Protein AF-A0A4Q8AL96-F1 (afdb_monomer_lite)

Foldseek 3Di:
DDDDDDDDDDDDDDDDDDDDPPPPPDPDDPDDDDPPPPPDPPPPPPPPPPPPDDPDVVNVVVVVVLVVVLVVLVVVLVVLVVVLVVLVVVLVVLVVVLVVCVVPADPVRNVLSVLVSVLSVLVSVLSVLVSVVSCLVRVVPDDDPDDDDDDPPSVPSPVLVSVLSVLVSVLSVLVSVLVVVVVLCVCVPPPPNPPPDDPVRSVVSVVVSVVSVVVSVVSVVVVVVVVVVVVVVVVVVVVVVVVVVD

Structure (mmCIF, N/CA/C/O backbone):
data_AF-A0A4Q8AL96-F1
#
_entry.id   AF-A0A4Q8AL96-F1
#
loop_
_atom_site.group_PDB
_atom_site.id
_atom_site.type_symbol
_atom_site.label_atom_id
_atom_site.label_alt_id
_atom_site.label_comp_id
_atom_site.label_asym_id
_atom_site.label_entity_id
_atom_site.label_seq_id
_atom_site.pdbx_PDB_ins_code
_atom_site.Cartn_x
_atom_site.Cartn_y
_atom_site.Cartn_z
_atom_site.occupancy
_atom_site.B_iso_or_equiv
_atom_site.auth_seq_id
_atom_site.auth_comp_id
_atom_site.auth_asym_id
_atom_site.auth_atom_id
_atom_site.pdbx_PDB_model_num
ATOM 1 N N . MET A 1 1 ? -86.774 -22.951 4.384 1.00 51.44 1 MET A N 1
ATOM 2 C CA . MET A 1 1 ? -86.466 -24.332 4.835 1.00 51.44 1 MET A CA 1
ATOM 3 C C . MET A 1 1 ? -85.663 -25.002 3.732 1.00 51.44 1 MET A C 1
ATOM 5 O O . MET A 1 1 ? -86.070 -24.795 2.594 1.00 51.44 1 MET A O 1
ATOM 9 N N . PRO A 1 2 ? -84.542 -25.709 3.999 1.00 51.81 2 PRO A N 1
ATOM 10 C CA . PRO A 1 2 ? -84.269 -26.623 5.128 1.00 51.81 2 PRO A CA 1
ATOM 11 C C . PRO A 1 2 ? -83.255 -26.071 6.170 1.00 51.81 2 PRO A C 1
ATOM 13 O O . PRO A 1 2 ? -82.889 -24.903 6.059 1.00 51.81 2 PRO A O 1
ATOM 16 N N . PRO A 1 3 ? -82.898 -26.832 7.234 1.00 53.44 3 PRO A N 1
ATOM 17 C CA . PRO A 1 3 ? -82.595 -26.271 8.553 1.00 53.44 3 PRO A CA 1
ATOM 18 C C . PRO A 1 3 ? -81.107 -26.112 8.912 1.00 53.44 3 PRO A C 1
ATOM 20 O O . PRO A 1 3 ? -80.222 -26.798 8.406 1.00 53.44 3 PRO A O 1
ATOM 23 N N . HIS A 1 4 ? -80.898 -25.210 9.877 1.00 50.44 4 HIS A N 1
ATOM 24 C CA . HIS A 1 4 ? -79.667 -24.896 10.598 1.00 50.44 4 HIS A CA 1
ATOM 25 C C . HIS A 1 4 ? -78.997 -26.121 11.242 1.00 50.44 4 HIS A C 1
ATOM 27 O O . HIS A 1 4 ? -79.591 -26.797 12.084 1.00 50.44 4 HIS A O 1
ATOM 33 N N . GLN A 1 5 ? -77.716 -26.329 10.928 1.00 56.56 5 GLN A N 1
ATOM 34 C CA . GLN A 1 5 ? -76.818 -27.198 11.688 1.00 56.56 5 GLN A CA 1
ATOM 35 C C . GLN A 1 5 ? -76.289 -26.433 12.912 1.00 56.56 5 GLN A C 1
ATOM 37 O O . GLN A 1 5 ? -75.613 -25.415 12.778 1.00 56.56 5 GLN A O 1
ATOM 42 N N . ARG A 1 6 ? -76.632 -26.911 14.115 1.00 51.03 6 ARG A N 1
ATOM 43 C CA . ARG A 1 6 ? -76.066 -26.445 15.389 1.00 51.03 6 ARG A CA 1
ATOM 44 C C . ARG A 1 6 ? -74.809 -27.255 15.703 1.00 51.03 6 ARG A C 1
ATOM 46 O O . ARG A 1 6 ? -74.872 -28.478 15.789 1.00 51.03 6 ARG A O 1
ATOM 53 N N . HIS A 1 7 ? -73.688 -26.559 15.871 1.00 52.59 7 HIS A N 1
ATOM 54 C CA . HIS A 1 7 ? -72.448 -27.127 16.394 1.00 52.59 7 HIS A CA 1
ATOM 55 C C . HIS A 1 7 ? -72.591 -27.492 17.885 1.00 52.59 7 HIS A C 1
ATOM 57 O O . HIS A 1 7 ? -73.320 -26.809 18.607 1.00 52.59 7 HIS A O 1
ATOM 63 N N . PRO A 1 8 ? -71.898 -28.548 18.350 1.00 52.25 8 PRO A N 1
ATOM 64 C CA . PRO A 1 8 ? -72.018 -29.059 19.709 1.00 52.25 8 PRO A CA 1
ATOM 65 C C . PRO A 1 8 ? -71.342 -28.154 20.748 1.00 52.25 8 PRO A C 1
ATOM 67 O O . PRO A 1 8 ? -70.219 -27.678 20.578 1.00 52.25 8 PRO A O 1
ATOM 70 N N . GLU A 1 9 ? -72.076 -27.972 21.838 1.00 49.94 9 GLU A N 1
ATOM 71 C CA . GLU A 1 9 ? -71.748 -27.301 23.092 1.00 49.94 9 GLU A CA 1
ATOM 72 C C . GLU A 1 9 ? -70.462 -27.889 23.707 1.00 49.94 9 GLU A C 1
ATOM 74 O O . GLU A 1 9 ? -70.405 -29.068 24.060 1.00 49.94 9 GLU A O 1
ATOM 79 N N . ARG A 1 10 ? -69.394 -27.086 23.812 1.00 49.41 10 ARG A N 1
ATOM 80 C CA . ARG A 1 10 ? -68.208 -27.455 24.599 1.00 49.41 10 ARG A CA 1
ATOM 81 C C . ARG A 1 10 ? -68.518 -27.239 26.074 1.00 49.41 10 ARG A C 1
ATOM 83 O O . ARG A 1 10 ? -68.735 -26.110 26.502 1.00 49.41 10 ARG A O 1
ATOM 90 N N . ALA A 1 11 ? -68.486 -28.334 26.825 1.00 50.88 11 ALA A N 1
ATOM 91 C CA . ALA A 1 11 ? -68.540 -28.357 28.276 1.00 50.88 11 ALA A CA 1
ATOM 92 C C . ALA A 1 11 ? -67.481 -27.425 28.895 1.00 50.88 11 ALA A C 1
ATOM 94 O O . ALA A 1 11 ? -66.301 -27.470 28.536 1.00 50.88 11 ALA A O 1
ATOM 95 N N . ALA A 1 12 ? -67.921 -26.588 29.833 1.00 54.66 12 ALA A N 1
ATOM 96 C CA . ALA A 1 12 ? -67.054 -25.774 30.670 1.00 54.66 12 ALA A CA 1
ATOM 97 C C . ALA A 1 12 ? -66.266 -26.669 31.650 1.00 54.66 12 ALA A C 1
ATOM 99 O O . ALA A 1 12 ? -66.841 -27.602 32.215 1.00 54.66 12 ALA A O 1
ATOM 100 N N . PRO A 1 13 ? -64.972 -26.404 31.894 1.00 50.81 13 PRO A N 1
ATOM 101 C CA . PRO A 1 13 ? -64.216 -27.123 32.907 1.00 50.81 13 PRO A CA 1
ATOM 102 C C . PRO A 1 13 ? -64.679 -26.704 34.309 1.00 50.81 13 PRO A C 1
ATOM 104 O O . PRO A 1 13 ? -64.599 -25.537 34.693 1.00 50.81 13 PRO A O 1
ATOM 107 N N . SER A 1 14 ? -65.146 -27.682 35.083 1.00 55.44 14 SER A N 1
ATOM 108 C CA . SER A 1 14 ? -65.377 -27.573 36.520 1.00 55.44 14 SER A CA 1
ATOM 109 C C . SER A 1 14 ? -64.039 -27.384 37.239 1.00 55.44 14 SER A C 1
ATOM 111 O O . SER A 1 14 ? -63.315 -28.352 37.482 1.00 55.44 14 SER A O 1
ATOM 113 N N . PHE A 1 15 ? -63.692 -26.143 37.572 1.00 47.44 15 PHE A N 1
ATOM 114 C CA . PHE A 1 15 ? -62.587 -25.870 38.483 1.00 47.44 15 PHE A CA 1
ATOM 115 C C . PHE A 1 15 ? -63.061 -26.093 39.918 1.00 47.44 15 PHE A C 1
ATOM 117 O O . PHE A 1 15 ? -63.976 -25.430 40.405 1.00 47.44 15 PHE A O 1
ATOM 124 N N . GLY A 1 16 ? -62.450 -27.091 40.558 1.00 48.50 16 GLY A N 1
ATOM 125 C CA . GLY A 1 16 ? -62.673 -27.436 41.951 1.00 48.50 16 GLY A CA 1
ATOM 126 C C . GLY A 1 16 ? -62.410 -26.251 42.874 1.00 48.50 16 GLY A C 1
ATOM 127 O O . GLY A 1 16 ? -61.484 -25.466 42.673 1.00 48.50 16 GLY A O 1
ATOM 128 N N . CYS A 1 17 ? -63.258 -26.147 43.892 1.00 48.50 17 CYS A N 1
ATOM 129 C CA . CYS A 1 17 ? -63.124 -25.227 45.006 1.00 48.50 17 CYS A CA 1
ATOM 130 C C . CYS A 1 17 ? -61.790 -25.512 45.716 1.00 48.50 17 CYS A C 1
ATOM 132 O O . CYS A 1 17 ? -61.674 -26.494 46.444 1.00 48.50 17 CYS A O 1
ATOM 134 N N . ALA A 1 18 ? -60.768 -24.701 45.444 1.00 52.28 18 ALA A N 1
ATOM 135 C CA . ALA A 1 18 ? -59.506 -24.756 46.163 1.00 52.28 18 ALA A CA 1
ATOM 136 C C . ALA A 1 18 ? -59.711 -24.197 47.577 1.00 52.28 18 ALA A C 1
ATOM 138 O O . ALA A 1 18 ? -60.279 -23.117 47.759 1.00 52.28 18 ALA A O 1
ATOM 139 N N . ASP A 1 19 ? -59.260 -24.969 48.562 1.00 52.50 19 ASP A N 1
ATOM 140 C CA . ASP A 1 19 ? -59.266 -24.646 49.982 1.00 52.50 19 ASP A CA 1
ATOM 141 C C . ASP A 1 19 ? -58.742 -23.232 50.259 1.00 52.50 19 ASP A C 1
ATOM 143 O O . ASP A 1 19 ? -57.611 -22.873 49.927 1.00 52.50 19 ASP A O 1
ATOM 147 N N . SER A 1 20 ? -59.569 -22.424 50.920 1.00 52.84 20 SER A N 1
ATOM 148 C CA . SER A 1 20 ? -59.140 -21.144 51.478 1.00 52.84 20 SER A CA 1
ATOM 149 C C . SER A 1 20 ? -58.217 -21.402 52.676 1.00 52.84 20 SER A C 1
ATOM 151 O O . SER A 1 20 ? -58.625 -22.107 53.606 1.00 52.84 20 SER A O 1
ATOM 153 N N . PRO A 1 21 ? -56.997 -20.836 52.725 1.00 49.78 21 PRO A N 1
ATOM 154 C CA . PRO A 1 21 ? -56.138 -20.990 53.888 1.00 49.78 21 PRO A CA 1
ATOM 155 C C . PRO A 1 21 ? -56.779 -20.271 55.082 1.00 49.78 21 PRO A C 1
ATOM 157 O O . PRO A 1 21 ? -56.928 -19.049 55.095 1.00 49.78 21 PRO A O 1
ATOM 160 N N . ARG A 1 22 ? -57.179 -21.040 56.102 1.00 55.91 22 ARG A N 1
ATOM 161 C CA . ARG A 1 22 ? -57.643 -20.496 57.384 1.00 55.91 22 ARG A CA 1
ATOM 162 C C . ARG A 1 22 ? -56.478 -19.778 58.059 1.00 55.91 22 ARG A C 1
ATOM 164 O O . ARG A 1 22 ? -55.559 -20.414 58.571 1.00 55.91 22 ARG A O 1
ATOM 171 N N . ILE A 1 23 ? -56.534 -18.451 58.087 1.00 54.88 23 ILE A N 1
ATOM 172 C CA . ILE A 1 23 ? -55.635 -17.625 58.892 1.00 54.88 23 ILE A CA 1
ATOM 173 C C . ILE A 1 23 ? -55.986 -17.873 60.365 1.00 54.88 23 ILE A C 1
ATOM 175 O O . ILE A 1 23 ? -56.981 -17.375 60.887 1.00 54.88 23 ILE A O 1
ATOM 179 N N . SER A 1 24 ? -55.179 -18.698 61.029 1.00 54.34 24 SER A N 1
ATOM 180 C CA . SER A 1 24 ? -55.245 -18.917 62.473 1.00 54.34 24 SER A CA 1
ATOM 181 C C . SER A 1 24 ? -54.668 -17.695 63.184 1.00 54.34 24 SER A C 1
ATOM 183 O O . SER A 1 24 ? -53.459 -17.611 63.404 1.00 54.34 24 SER A O 1
ATOM 185 N N . VAL A 1 25 ? -55.530 -16.756 63.572 1.00 53.72 25 VAL A N 1
ATOM 186 C CA . VAL A 1 25 ? -55.164 -15.636 64.447 1.00 53.72 25 VAL A CA 1
ATOM 187 C C . VAL A 1 25 ? -54.905 -16.196 65.848 1.00 53.72 25 VAL A C 1
ATOM 189 O O . VAL A 1 25 ? -55.810 -16.331 66.669 1.00 53.72 25 VAL A O 1
ATOM 192 N N . ARG A 1 26 ? -53.660 -16.601 66.120 1.00 50.34 26 ARG A N 1
ATOM 193 C CA . ARG A 1 26 ? -53.221 -16.894 67.487 1.00 50.34 26 ARG A CA 1
ATOM 194 C C . ARG A 1 26 ? -53.201 -15.579 68.260 1.00 50.34 26 ARG A C 1
ATOM 196 O O . ARG A 1 26 ? -52.498 -14.649 67.883 1.00 50.34 26 ARG A O 1
ATOM 203 N N . SER A 1 27 ? -53.985 -15.540 69.333 1.00 58.16 27 SER A N 1
ATOM 204 C CA . SER A 1 27 ? -53.988 -14.493 70.351 1.00 58.16 27 SER A CA 1
ATOM 205 C C . SER A 1 27 ? -52.553 -14.137 70.747 1.00 58.16 27 SER A C 1
ATOM 207 O O . SER A 1 27 ? -51.838 -14.962 71.317 1.00 58.16 27 SER A O 1
ATOM 209 N N . VAL A 1 28 ? -52.127 -12.919 70.416 1.00 56.06 28 VAL A N 1
ATOM 210 C CA . VAL A 1 28 ? -50.848 -12.352 70.848 1.00 56.06 28 VAL A CA 1
ATOM 211 C C . VAL A 1 28 ? -50.963 -12.108 72.348 1.00 56.06 28 VAL A C 1
ATOM 213 O O . VAL A 1 28 ? -51.703 -11.231 72.787 1.00 56.06 28 VAL A O 1
ATOM 216 N N . ALA A 1 29 ? -50.287 -12.934 73.143 1.00 57.12 29 ALA A N 1
ATOM 217 C CA . ALA A 1 29 ? -50.126 -12.675 74.564 1.00 57.12 29 ALA A CA 1
ATOM 218 C C . ALA A 1 29 ? -49.356 -11.358 74.723 1.00 57.12 29 ALA A C 1
ATOM 220 O O . ALA A 1 29 ? -48.269 -11.198 74.166 1.00 57.12 29 ALA A O 1
ATOM 221 N N . LEU A 1 30 ? -49.949 -10.412 75.447 1.00 52.91 30 LEU A N 1
ATOM 222 C CA . LEU A 1 30 ? -49.341 -9.133 75.786 1.00 52.91 30 LEU A CA 1
ATOM 223 C C . LEU A 1 30 ? -48.141 -9.413 76.708 1.00 52.91 30 LEU A C 1
ATOM 225 O O . LEU A 1 30 ? -48.307 -9.642 77.905 1.00 52.91 30 LEU A O 1
ATOM 229 N N . VAL A 1 31 ? -46.938 -9.478 76.142 1.00 65.56 31 VAL A N 1
ATOM 230 C CA . VAL A 1 31 ? -45.701 -9.583 76.923 1.00 65.56 31 VAL A CA 1
ATOM 231 C C . VAL A 1 31 ? -45.453 -8.216 77.576 1.00 65.56 31 VAL A C 1
ATOM 233 O O . VAL A 1 31 ? -45.459 -7.213 76.859 1.00 65.56 31 VAL A O 1
ATOM 236 N N . PRO A 1 32 ? -45.261 -8.131 78.906 1.00 64.44 32 PRO A N 1
ATOM 237 C CA . PRO A 1 32 ? -44.935 -6.872 79.569 1.00 64.44 32 PRO A CA 1
ATOM 238 C C . PRO A 1 32 ? -43.624 -6.310 79.013 1.00 64.44 32 PRO A C 1
ATOM 240 O O . PRO A 1 32 ? -42.617 -7.016 78.961 1.00 64.44 32 PRO A O 1
ATOM 243 N N . LEU A 1 33 ? -43.639 -5.046 78.588 1.00 60.56 33 LEU A N 1
ATOM 244 C CA . LEU A 1 33 ? -42.432 -4.344 78.155 1.00 60.56 33 LEU A CA 1
ATOM 245 C C . LEU A 1 33 ? -41.475 -4.200 79.354 1.00 60.56 33 LEU A C 1
ATOM 247 O O . LEU A 1 33 ? -41.911 -3.711 80.402 1.00 60.56 33 LEU A O 1
ATOM 251 N N . PRO A 1 34 ? -40.197 -4.605 79.237 1.00 66.44 34 PRO A N 1
ATOM 252 C CA . PRO A 1 34 ? -39.214 -4.351 80.281 1.00 66.44 34 PRO A CA 1
ATOM 253 C C . PRO A 1 34 ? -38.952 -2.837 80.420 1.00 66.44 34 PRO A C 1
ATOM 255 O O . PRO A 1 34 ? -39.131 -2.084 79.456 1.00 66.44 34 PRO A O 1
ATOM 258 N N . PRO A 1 35 ? -38.544 -2.359 81.611 1.00 67.88 35 PRO A N 1
ATOM 259 C CA . PRO A 1 35 ? -38.175 -0.962 81.822 1.00 67.88 35 PRO A CA 1
ATOM 260 C C . PRO A 1 35 ? -37.021 -0.554 80.891 1.00 67.88 35 PRO A C 1
ATOM 262 O O . PRO A 1 35 ? -36.120 -1.341 80.617 1.00 67.88 35 PRO A O 1
ATOM 265 N N . PHE A 1 36 ? -37.046 0.697 80.419 1.00 56.81 36 PHE A N 1
ATOM 266 C CA . PHE A 1 36 ? -36.166 1.281 79.385 1.00 56.81 36 PHE A CA 1
ATOM 267 C C . PHE A 1 36 ? -34.646 1.242 79.676 1.00 56.81 36 PHE A C 1
ATOM 269 O O . PHE A 1 36 ? -33.857 1.767 78.895 1.00 56.81 36 PHE A O 1
ATOM 276 N N . SER A 1 37 ? -34.222 0.636 80.784 1.00 61.53 37 SER A N 1
ATOM 277 C CA . SER A 1 37 ? -32.838 0.565 81.255 1.00 61.53 37 SER A CA 1
ATOM 278 C C . SER A 1 37 ? -32.015 -0.602 80.688 1.00 61.53 37 SER A C 1
ATOM 280 O O . SER A 1 37 ? -30.824 -0.655 80.963 1.00 61.53 37 SER A O 1
ATOM 282 N N . GLU A 1 38 ? -32.604 -1.520 79.910 1.00 53.75 38 GLU A N 1
ATOM 283 C CA . GLU A 1 38 ? -31.903 -2.690 79.328 1.00 53.75 38 GLU A CA 1
ATOM 284 C C . GLU A 1 38 ? -31.851 -2.703 77.786 1.00 53.75 38 GLU A C 1
ATOM 286 O O . GLU A 1 38 ? -31.567 -3.730 77.168 1.00 53.75 38 GLU A O 1
ATOM 291 N N . LEU A 1 39 ? -32.088 -1.566 77.125 1.00 59.19 39 LEU A N 1
ATOM 292 C CA . LEU A 1 39 ? -31.919 -1.434 75.670 1.00 59.19 39 LEU A CA 1
ATOM 293 C C . LEU A 1 39 ? -30.434 -1.265 75.301 1.00 59.19 39 LEU A C 1
ATOM 295 O O . LEU A 1 39 ? -30.029 -0.266 74.712 1.00 59.19 39 LEU A O 1
ATOM 299 N N . GLU A 1 40 ? -29.610 -2.254 75.645 1.00 63.53 40 GLU A N 1
ATOM 300 C CA . GLU A 1 40 ? -28.276 -2.393 75.062 1.00 63.53 40 GLU A CA 1
ATOM 301 C C . GLU A 1 40 ? -28.439 -2.593 73.543 1.00 63.53 40 GLU A C 1
ATOM 303 O O . GLU A 1 40 ? -29.173 -3.497 73.117 1.00 63.53 40 GLU A O 1
ATOM 308 N N . PRO A 1 41 ? -27.774 -1.797 72.687 1.00 58.53 41 PRO A N 1
ATOM 309 C CA . PRO A 1 41 ? -27.844 -1.982 71.249 1.00 58.53 41 PRO A CA 1
ATOM 310 C C . PRO A 1 41 ? -27.058 -3.245 70.883 1.00 58.53 41 PRO A C 1
ATOM 312 O O . PRO A 1 41 ? -25.877 -3.196 70.543 1.00 58.53 41 PRO A O 1
ATOM 315 N N . ARG A 1 42 ? -27.707 -4.414 70.924 1.00 58.91 42 ARG A N 1
ATOM 316 C CA . ARG A 1 42 ? -27.170 -5.631 70.305 1.00 58.91 42 ARG A CA 1
ATOM 317 C C . ARG A 1 42 ? -27.229 -5.479 68.788 1.00 58.91 42 ARG A C 1
ATOM 319 O O . ARG A 1 42 ? -28.131 -5.992 68.125 1.00 58.91 42 ARG A O 1
ATOM 326 N N . VAL A 1 43 ? -26.234 -4.784 68.235 1.00 62.97 43 VAL A N 1
ATOM 327 C CA . VAL A 1 43 ? -25.897 -4.827 66.811 1.00 62.97 43 VAL A CA 1
ATOM 328 C C . VAL A 1 43 ? -25.530 -6.270 66.491 1.00 62.97 43 VAL A C 1
ATOM 330 O O . VAL A 1 43 ? -24.418 -6.742 66.717 1.00 62.97 43 VAL A O 1
ATOM 333 N N . SER A 1 44 ? -26.525 -7.003 66.011 1.00 60.47 44 SER A N 1
ATOM 334 C CA . SER A 1 44 ? -26.354 -8.350 65.501 1.00 60.47 44 SER A CA 1
ATOM 335 C C . SER A 1 44 ? -25.701 -8.195 64.136 1.00 60.47 44 SER A C 1
ATOM 337 O O . SER A 1 44 ? -26.389 -7.938 63.150 1.00 60.47 44 SER A O 1
ATOM 339 N N . ILE A 1 45 ? -24.370 -8.272 64.075 1.00 65.00 45 ILE A N 1
ATOM 340 C CA . ILE A 1 45 ? -23.644 -8.342 62.805 1.00 65.00 45 ILE A CA 1
ATOM 341 C C . ILE A 1 45 ? -24.024 -9.682 62.171 1.00 65.00 45 ILE A C 1
ATOM 343 O O . ILE A 1 45 ? -23.362 -10.698 62.377 1.00 65.00 45 ILE A O 1
ATOM 347 N N . VAL A 1 46 ? -25.129 -9.702 61.424 1.00 66.81 46 VAL A N 1
ATOM 348 C CA . VAL A 1 46 ? -25.418 -10.771 60.474 1.00 66.81 46 VAL A CA 1
ATOM 349 C C . VAL A 1 46 ? -24.355 -10.624 59.400 1.00 66.81 46 VAL A C 1
ATOM 351 O O . VAL A 1 46 ? -24.492 -9.837 58.467 1.00 66.81 46 VAL A O 1
ATOM 354 N N . THR A 1 47 ? -23.233 -11.314 59.586 1.00 71.00 47 THR A N 1
ATOM 355 C CA . THR A 1 47 ? -22.225 -11.433 58.543 1.00 71.00 47 THR A CA 1
ATOM 356 C C . THR A 1 47 ? -22.911 -12.173 57.398 1.00 71.00 47 THR A C 1
ATOM 358 O O . THR A 1 47 ? -23.359 -13.307 57.599 1.00 71.00 47 THR A O 1
ATOM 361 N N . PRO A 1 48 ? -23.082 -11.551 56.217 1.00 71.44 48 PRO A N 1
ATOM 362 C CA . PRO A 1 48 ? -23.636 -12.266 55.082 1.00 71.44 48 PRO A CA 1
ATOM 363 C C . PRO A 1 48 ? -22.738 -13.481 54.809 1.00 71.44 48 PRO A C 1
ATOM 365 O O . PRO A 1 48 ? -21.514 -13.368 54.949 1.00 71.44 48 PRO A O 1
ATOM 368 N N . PRO A 1 49 ? -23.300 -14.648 54.447 1.00 68.75 49 PRO A N 1
ATOM 369 C CA . PRO A 1 49 ? -22.483 -15.796 54.089 1.00 68.75 49 PRO A CA 1
ATOM 370 C C . PRO A 1 49 ? -21.513 -15.370 52.987 1.00 68.75 49 PRO A C 1
ATOM 372 O O . PRO A 1 49 ? -21.920 -14.800 51.970 1.00 68.75 49 PRO A O 1
ATOM 375 N N . THR A 1 50 ? -20.220 -15.613 53.199 1.00 65.56 50 THR A N 1
ATOM 376 C CA . THR A 1 50 ? -19.187 -15.355 52.199 1.00 65.56 50 THR A CA 1
ATOM 377 C C . THR A 1 50 ? -19.528 -16.169 50.958 1.00 65.56 50 THR A C 1
ATOM 379 O O . THR A 1 50 ? -19.434 -17.396 50.939 1.00 65.56 50 THR A O 1
ATOM 382 N N . ARG A 1 51 ? -19.998 -15.486 49.910 1.00 65.69 51 ARG A N 1
ATOM 383 C CA . ARG A 1 51 ? -20.342 -16.099 48.628 1.00 65.69 51 ARG A CA 1
ATOM 384 C C . ARG A 1 51 ? -19.059 -16.665 48.022 1.00 65.69 51 ARG A C 1
ATOM 386 O O . ARG A 1 51 ? -18.289 -15.944 47.395 1.00 65.69 51 ARG A O 1
ATOM 393 N N . GLN A 1 52 ? -18.800 -17.950 48.244 1.00 67.81 52 GLN A N 1
ATOM 394 C CA . GLN A 1 52 ? -17.654 -18.640 47.665 1.00 67.81 52 GLN A CA 1
ATOM 395 C C . GLN A 1 52 ? -17.866 -18.732 46.151 1.00 67.81 52 GLN A C 1
ATOM 397 O O . GLN A 1 52 ? -18.664 -19.534 45.665 1.00 67.81 52 GLN A O 1
ATOM 402 N N . PHE A 1 53 ? -17.175 -17.879 45.391 1.00 61.56 53 PHE A N 1
ATOM 403 C CA . PHE A 1 53 ? -17.102 -18.005 43.939 1.00 61.56 53 PHE A CA 1
ATOM 404 C C . PHE A 1 53 ? -16.472 -19.362 43.606 1.00 61.56 53 PHE A C 1
ATOM 406 O O . PHE A 1 53 ? -15.270 -19.573 43.776 1.00 61.56 53 PHE A O 1
ATOM 413 N N . ARG A 1 54 ? -17.295 -20.310 43.147 1.00 62.94 54 ARG A N 1
ATOM 414 C CA . ARG A 1 54 ? -16.838 -21.606 42.643 1.00 62.94 54 ARG A CA 1
ATOM 415 C C . ARG A 1 54 ? -15.981 -21.341 41.403 1.00 62.94 54 ARG A C 1
ATOM 417 O O . ARG A 1 54 ? -16.519 -21.029 40.344 1.00 62.94 54 ARG A O 1
ATOM 424 N N . LYS A 1 55 ? -14.654 -21.440 41.539 1.00 54.44 55 LYS A N 1
ATOM 425 C CA . LYS A 1 55 ? -13.707 -21.404 40.413 1.00 54.44 55 LYS A CA 1
ATOM 426 C C . LYS A 1 55 ? -14.113 -22.506 39.430 1.00 54.44 55 LYS A C 1
ATOM 428 O O . LYS A 1 55 ? -13.925 -23.684 39.725 1.00 54.44 55 LYS A O 1
ATOM 433 N N . SER A 1 56 ? -14.742 -22.155 38.308 1.00 63.16 56 SER A N 1
ATOM 434 C CA . SER A 1 56 ? -15.039 -23.142 37.268 1.00 63.16 56 SER A CA 1
ATOM 435 C C . SER A 1 56 ? -13.743 -23.425 36.494 1.00 63.16 56 SER A C 1
ATOM 437 O O . SER A 1 56 ? -12.988 -22.486 36.232 1.00 63.16 56 SER A O 1
ATOM 439 N N . PRO A 1 57 ? -13.449 -24.675 36.103 1.00 63.38 57 PRO A N 1
ATOM 440 C CA . PRO A 1 57 ? -12.238 -25.004 35.339 1.00 63.38 57 PRO A CA 1
ATOM 441 C C . PRO A 1 57 ? -12.149 -24.241 34.002 1.00 63.38 57 PRO A C 1
ATOM 443 O O . PRO A 1 57 ? -11.053 -23.970 33.514 1.00 63.38 57 PRO A O 1
ATOM 446 N N . ALA A 1 58 ? -13.288 -23.798 33.454 1.00 62.78 58 ALA A N 1
ATOM 447 C CA . ALA A 1 58 ? -13.345 -22.941 32.271 1.00 62.78 58 ALA A CA 1
ATOM 448 C C . ALA A 1 58 ? -12.703 -21.557 32.498 1.00 62.78 58 ALA A C 1
ATOM 450 O O . ALA A 1 58 ? -12.089 -21.015 31.584 1.00 62.78 58 ALA A O 1
ATOM 451 N N . SER A 1 59 ? -12.767 -21.008 33.718 1.00 59.91 59 SER A N 1
ATOM 452 C CA . SER A 1 59 ? -12.111 -19.732 34.051 1.00 59.91 59 SER A CA 1
ATOM 453 C C . SER A 1 59 ? -10.579 -19.829 34.053 1.00 59.91 59 SER A C 1
ATOM 455 O O . SER A 1 59 ? -9.894 -18.877 33.684 1.00 59.91 59 SER A O 1
ATOM 457 N N . THR A 1 60 ? -10.031 -20.998 34.400 1.00 63.16 60 THR A N 1
ATOM 458 C CA . THR A 1 60 ? -8.583 -21.256 34.393 1.00 63.16 60 THR A CA 1
ATOM 459 C C . THR A 1 60 ? -8.048 -21.455 32.974 1.00 63.16 60 THR A C 1
ATOM 461 O O . THR A 1 60 ? -6.991 -20.920 32.646 1.00 63.16 60 THR A O 1
ATOM 464 N N . ALA A 1 61 ? -8.801 -22.150 32.112 1.00 68.81 61 ALA A N 1
ATOM 465 C CA . ALA A 1 61 ? -8.464 -22.283 30.693 1.00 68.81 61 ALA A CA 1
ATOM 466 C C . ALA A 1 61 ? -8.475 -20.922 29.974 1.00 68.81 61 ALA A C 1
ATOM 468 O O . ALA A 1 61 ? -7.536 -20.607 29.243 1.00 68.81 61 ALA A O 1
ATOM 469 N N . LEU A 1 62 ? -9.479 -20.080 30.253 1.00 66.38 62 LEU A N 1
ATOM 470 C CA . LEU A 1 62 ? -9.575 -18.727 29.699 1.00 66.38 62 LEU A CA 1
ATOM 471 C C . LEU A 1 62 ? -8.366 -17.863 30.102 1.00 66.38 62 LEU A C 1
ATOM 473 O O . LEU A 1 62 ? -7.765 -17.197 29.261 1.00 66.38 62 LEU A O 1
ATOM 477 N N . GLY A 1 63 ? -7.949 -17.942 31.371 1.00 63.31 63 GLY A N 1
ATOM 478 C CA . GLY A 1 63 ? -6.753 -17.255 31.861 1.00 63.31 63 GLY A CA 1
ATOM 479 C C . GLY A 1 63 ? -5.484 -17.662 31.105 1.00 63.31 63 GLY A C 1
ATOM 480 O O . GLY A 1 63 ? -4.750 -16.797 30.635 1.00 63.31 63 GLY A O 1
ATOM 481 N N . TYR A 1 64 ? -5.248 -18.964 30.912 1.00 68.69 64 TYR A N 1
ATOM 482 C CA . TYR A 1 64 ? -4.050 -19.454 30.214 1.00 68.69 64 TYR A CA 1
ATOM 483 C C . TYR A 1 64 ? -4.007 -19.012 28.741 1.00 68.69 64 TYR A C 1
ATOM 485 O O . TYR A 1 64 ? -2.953 -18.613 28.245 1.00 68.69 64 TYR A O 1
ATOM 493 N N . THR A 1 65 ? -5.159 -18.996 28.057 1.00 67.75 65 THR A N 1
ATOM 494 C CA . THR A 1 65 ? -5.248 -18.503 26.671 1.00 67.75 65 THR A CA 1
ATOM 495 C C . THR A 1 65 ? -4.948 -17.008 26.548 1.00 67.75 65 THR A C 1
ATOM 497 O O . THR A 1 65 ? -4.292 -16.600 25.591 1.00 67.75 65 THR A O 1
ATOM 500 N N . ILE A 1 66 ? -5.346 -16.204 27.542 1.00 72.19 66 ILE A N 1
ATOM 501 C CA . ILE A 1 66 ? -5.077 -14.759 27.583 1.00 72.19 66 ILE A CA 1
ATOM 502 C C . ILE A 1 66 ? -3.588 -14.476 27.823 1.00 72.19 66 ILE A C 1
ATOM 504 O O . ILE A 1 66 ? -3.036 -13.558 27.222 1.00 72.19 66 ILE A O 1
ATOM 508 N N . PHE A 1 67 ? -2.903 -15.257 28.665 1.00 66.81 67 PHE A N 1
ATOM 509 C CA . PHE A 1 67 ? -1.455 -15.101 28.859 1.00 66.81 67 PHE A CA 1
ATOM 510 C C . PHE A 1 67 ? -0.651 -15.555 27.631 1.00 66.81 67 PHE A C 1
ATOM 512 O O . PHE A 1 67 ? 0.292 -14.870 27.228 1.00 66.81 67 PHE A O 1
ATOM 519 N N . PHE A 1 68 ? -1.042 -16.665 26.998 1.00 76.38 68 PHE A N 1
ATOM 520 C CA . PHE A 1 68 ? -0.369 -17.187 25.807 1.00 76.38 68 PHE A CA 1
ATOM 521 C C . PHE A 1 68 ? -0.473 -16.235 24.604 1.00 76.38 68 PHE A C 1
ATOM 523 O O . PHE A 1 68 ? 0.514 -16.040 23.892 1.00 76.38 68 PHE A O 1
ATOM 530 N N . SER A 1 69 ? -1.622 -15.569 24.407 1.00 74.44 69 SER A N 1
ATOM 531 C CA . SER A 1 69 ? -1.793 -14.615 23.302 1.00 74.44 69 SER A CA 1
ATOM 532 C C . SER A 1 69 ? -0.817 -13.435 23.369 1.00 74.44 69 SER A C 1
ATOM 534 O O . SER A 1 69 ? -0.400 -12.947 22.323 1.00 74.44 69 SER A O 1
ATOM 536 N N . ARG A 1 70 ? -0.385 -13.009 24.567 1.00 75.12 70 ARG A N 1
ATOM 537 C CA . ARG A 1 70 ? 0.602 -11.917 24.722 1.00 75.12 70 ARG A CA 1
ATOM 538 C C . ARG A 1 70 ? 2.008 -12.354 24.345 1.00 75.12 70 ARG A C 1
ATOM 540 O O . ARG A 1 70 ? 2.752 -11.604 23.717 1.00 75.12 70 ARG A O 1
ATOM 547 N N . TRP A 1 71 ? 2.369 -13.578 24.724 1.00 79.06 71 TRP A N 1
ATOM 548 C CA . TRP A 1 71 ? 3.683 -14.127 24.409 1.00 79.06 71 TRP A CA 1
ATOM 549 C C . TRP A 1 71 ? 3.840 -14.378 22.909 1.00 79.06 71 TRP A C 1
ATOM 551 O O . TRP A 1 71 ? 4.929 -14.194 22.384 1.00 79.06 71 TRP A O 1
ATOM 561 N N . LEU A 1 72 ? 2.748 -14.695 22.201 1.00 82.25 72 LEU A N 1
ATOM 562 C CA . LEU A 1 72 ? 2.733 -14.787 20.737 1.00 82.25 72 LEU A CA 1
ATOM 563 C C . LEU A 1 72 ? 2.898 -13.417 20.048 1.00 82.25 72 LEU A C 1
ATOM 565 O O . LEU A 1 72 ? 3.433 -13.339 18.947 1.00 82.25 72 LEU A O 1
ATOM 569 N N . GLN A 1 73 ? 2.475 -12.326 20.689 1.00 80.75 73 GLN A N 1
ATOM 570 C CA . GLN A 1 73 ? 2.540 -10.973 20.126 1.00 80.75 73 GLN A CA 1
ATOM 571 C C . GLN A 1 73 ? 3.938 -10.350 20.190 1.00 80.75 73 GLN A C 1
ATOM 573 O O . GLN A 1 73 ? 4.342 -9.667 19.251 1.00 80.75 73 GLN A O 1
ATOM 578 N N . ALA A 1 74 ? 4.704 -10.614 21.252 1.00 83.31 74 ALA A N 1
ATOM 579 C CA . ALA A 1 74 ? 6.073 -10.113 21.399 1.00 83.31 74 ALA A CA 1
ATOM 580 C C . ALA A 1 74 ? 7.017 -10.468 20.218 1.00 83.31 74 ALA A C 1
ATOM 582 O O . ALA A 1 74 ? 7.631 -9.552 19.664 1.00 83.31 74 ALA A O 1
ATOM 583 N N . PRO A 1 75 ? 7.128 -11.736 19.765 1.00 87.75 75 PRO A N 1
ATOM 584 C CA . PRO A 1 75 ? 7.977 -12.094 18.631 1.00 87.75 75 PRO A CA 1
ATOM 585 C C . PRO A 1 75 ? 7.453 -11.545 17.299 1.00 87.75 75 PRO A C 1
ATOM 587 O O . PRO A 1 75 ? 8.258 -11.248 16.421 1.00 87.75 75 PRO A O 1
ATOM 590 N N . LEU A 1 76 ? 6.137 -11.353 17.145 1.00 87.94 76 LEU A N 1
ATOM 591 C CA . LEU A 1 76 ? 5.573 -10.724 15.946 1.00 87.94 76 LEU A CA 1
ATOM 592 C C . LEU A 1 76 ? 6.015 -9.260 15.814 1.00 87.94 76 LEU A C 1
ATOM 594 O O . LEU A 1 76 ? 6.461 -8.863 14.740 1.00 87.94 76 LEU A O 1
ATOM 598 N N . TYR A 1 77 ? 5.967 -8.469 16.893 1.00 87.19 77 TYR A N 1
ATOM 599 C CA . TYR A 1 77 ? 6.468 -7.087 16.857 1.00 87.19 77 TYR A CA 1
ATOM 600 C C . TYR A 1 77 ? 7.977 -7.021 16.643 1.00 87.19 77 TYR A C 1
ATOM 602 O O . TYR A 1 77 ? 8.443 -6.185 15.872 1.00 87.19 77 TYR A O 1
ATOM 610 N N . LEU A 1 78 ? 8.739 -7.928 17.258 1.00 89.19 78 LEU A N 1
ATOM 611 C CA . LEU A 1 78 ? 10.174 -8.031 17.000 1.00 89.19 78 LEU A CA 1
ATOM 612 C C . LEU A 1 78 ? 10.451 -8.338 15.520 1.00 89.19 78 LEU A C 1
ATOM 614 O O . LEU A 1 78 ? 11.298 -7.695 14.904 1.00 89.19 78 LEU A O 1
ATOM 618 N N . GLY A 1 79 ? 9.693 -9.266 14.932 1.00 92.44 79 GLY A N 1
ATOM 619 C CA . GLY A 1 79 ? 9.754 -9.580 13.507 1.00 92.44 79 GLY A CA 1
ATOM 620 C C . GLY A 1 79 ? 9.433 -8.374 12.621 1.00 92.44 79 GLY A C 1
ATOM 621 O O . GLY A 1 79 ? 10.153 -8.127 11.658 1.00 92.44 79 GLY A O 1
ATOM 622 N N . LEU A 1 80 ? 8.415 -7.580 12.970 1.00 90.88 80 LEU A N 1
ATOM 623 C CA . LEU A 1 80 ? 8.067 -6.348 12.250 1.00 90.88 80 LEU A CA 1
ATOM 624 C C . LEU A 1 80 ? 9.175 -5.283 12.332 1.00 90.88 80 LEU A C 1
ATOM 626 O O . LEU A 1 80 ? 9.443 -4.615 11.337 1.00 90.88 80 LEU A O 1
ATOM 630 N N . ILE A 1 81 ? 9.859 -5.149 13.473 1.00 90.94 81 ILE A N 1
ATOM 631 C CA . ILE A 1 81 ? 11.010 -4.240 13.622 1.00 90.94 81 ILE A CA 1
ATOM 632 C C . ILE A 1 81 ? 12.180 -4.695 12.740 1.00 90.94 81 ILE A C 1
ATOM 634 O O . ILE A 1 81 ? 12.790 -3.880 12.048 1.00 90.94 81 ILE A O 1
ATOM 638 N N . VAL A 1 82 ? 12.479 -5.997 12.718 1.00 95.56 82 VAL A N 1
ATOM 639 C CA . VAL A 1 82 ? 13.516 -6.553 11.834 1.00 95.56 82 VAL A CA 1
ATOM 640 C C . VAL A 1 82 ? 13.144 -6.342 10.365 1.00 95.56 82 VAL A C 1
ATOM 642 O O . VAL A 1 82 ? 13.983 -5.896 9.585 1.00 95.56 82 VAL A O 1
ATOM 645 N N . ALA A 1 83 ? 11.886 -6.592 9.990 1.00 92.69 83 ALA A N 1
ATOM 646 C CA . ALA A 1 83 ? 11.384 -6.342 8.641 1.00 92.69 83 ALA A CA 1
ATOM 647 C C . ALA A 1 83 ? 11.531 -4.865 8.243 1.00 92.69 83 ALA A C 1
ATOM 649 O O . ALA A 1 83 ? 11.984 -4.574 7.137 1.00 92.69 83 ALA A O 1
ATOM 650 N N . GLN A 1 84 ? 11.238 -3.934 9.157 1.00 92.56 84 GLN A N 1
ATOM 651 C CA . GLN A 1 84 ? 11.472 -2.507 8.939 1.00 92.56 84 GLN A CA 1
ATOM 652 C C . GLN A 1 84 ? 12.954 -2.219 8.646 1.00 92.56 84 GLN A C 1
ATOM 654 O O . GLN A 1 84 ? 13.262 -1.473 7.721 1.00 92.56 84 GLN A O 1
ATOM 659 N N . GLY A 1 85 ? 13.881 -2.853 9.372 1.00 94.88 85 GLY A N 1
ATOM 660 C CA . GLY A 1 85 ? 15.318 -2.755 9.098 1.00 94.88 85 GLY A CA 1
ATOM 661 C C . GLY A 1 85 ? 15.704 -3.269 7.705 1.00 94.88 85 GLY A C 1
ATOM 662 O O . GLY A 1 85 ? 16.480 -2.622 7.003 1.00 94.88 85 GLY A O 1
ATOM 663 N N . VAL A 1 86 ? 15.119 -4.387 7.263 1.00 95.31 86 VAL A N 1
ATOM 664 C CA . VAL A 1 86 ? 15.320 -4.916 5.902 1.00 95.31 86 VAL A CA 1
ATOM 665 C C . VAL A 1 86 ? 14.826 -3.924 4.846 1.00 95.31 86 VAL A C 1
ATOM 667 O O . VAL A 1 86 ? 15.535 -3.685 3.871 1.00 95.31 86 VAL A O 1
ATOM 670 N N . TYR A 1 87 ? 13.664 -3.297 5.050 1.00 91.81 87 TYR A N 1
ATOM 671 C CA . TYR A 1 87 ? 13.151 -2.269 4.139 1.00 91.81 87 TYR A CA 1
ATOM 672 C C . TYR A 1 87 ? 14.056 -1.036 4.057 1.00 91.81 87 TYR A C 1
ATOM 674 O O . TYR A 1 87 ? 14.227 -0.487 2.972 1.00 91.81 87 TYR A O 1
ATOM 682 N N . VAL A 1 88 ? 14.685 -0.626 5.163 1.00 94.69 88 VAL A N 1
ATOM 683 C CA . VAL A 1 88 ? 15.679 0.461 5.141 1.00 94.69 88 VAL A CA 1
ATOM 684 C C . VAL A 1 88 ? 16.881 0.080 4.276 1.00 94.69 88 VAL A C 1
ATOM 686 O O . VAL A 1 88 ? 17.322 0.878 3.453 1.00 94.69 88 VAL A O 1
ATOM 689 N N . VAL A 1 89 ? 17.395 -1.146 4.409 1.00 96.00 89 VAL A N 1
ATOM 690 C CA . VAL A 1 89 ? 18.507 -1.627 3.569 1.00 96.00 89 VAL A CA 1
ATOM 691 C C . VAL A 1 89 ? 18.099 -1.703 2.095 1.00 96.00 89 VAL A C 1
ATOM 693 O O . VAL A 1 89 ? 18.873 -1.298 1.229 1.00 96.00 89 VAL A O 1
ATOM 696 N N . LEU A 1 90 ? 16.885 -2.184 1.812 1.00 93.50 90 LEU A N 1
ATOM 697 C CA . LEU A 1 90 ? 16.314 -2.247 0.467 1.00 93.50 90 LEU A CA 1
ATOM 698 C C . LEU A 1 90 ? 16.266 -0.847 -0.169 1.00 93.50 90 LEU A C 1
ATOM 700 O O . LEU A 1 90 ? 16.869 -0.634 -1.220 1.00 93.50 90 LEU A O 1
ATOM 704 N N . PHE A 1 91 ? 15.705 0.127 0.553 1.00 93.81 91 PHE A N 1
ATOM 705 C CA . PHE A 1 91 ? 15.644 1.525 0.132 1.00 93.81 91 PHE A CA 1
ATOM 706 C C . PHE A 1 91 ? 17.033 2.110 -0.152 1.00 93.81 91 PHE A C 1
ATOM 708 O O . PHE A 1 91 ? 17.246 2.721 -1.198 1.00 93.81 91 PHE A O 1
ATOM 715 N N . MET A 1 92 ? 18.007 1.890 0.741 1.00 96.62 92 MET A N 1
ATOM 716 C CA . MET A 1 92 ? 19.384 2.356 0.534 1.00 96.62 92 MET A CA 1
ATOM 717 C C . MET A 1 92 ? 20.012 1.739 -0.720 1.00 96.62 92 MET A C 1
ATOM 719 O O . MET A 1 92 ? 20.738 2.421 -1.442 1.00 96.62 92 MET A O 1
ATOM 723 N N . ARG A 1 93 ? 19.717 0.468 -1.008 1.00 95.56 93 ARG A N 1
ATOM 724 C CA . ARG A 1 93 ? 20.206 -0.227 -2.201 1.00 95.56 93 ARG A CA 1
ATOM 725 C C . ARG A 1 93 ? 19.569 0.313 -3.482 1.00 95.56 93 ARG A C 1
ATOM 727 O O . ARG A 1 93 ? 20.295 0.564 -4.440 1.00 95.56 93 ARG A O 1
ATOM 734 N N . GLU A 1 94 ? 18.249 0.497 -3.521 1.00 93.25 94 GLU A N 1
ATOM 735 C CA . GLU A 1 94 ? 17.580 1.086 -4.691 1.00 93.25 94 GLU A CA 1
ATOM 736 C C . GLU A 1 94 ? 18.018 2.534 -4.926 1.00 93.25 94 GLU A C 1
ATOM 738 O O . GLU A 1 94 ? 18.259 2.921 -6.068 1.00 93.25 94 GLU A O 1
ATOM 743 N N . LEU A 1 95 ? 18.193 3.317 -3.859 1.00 95.06 95 LEU A N 1
ATOM 744 C CA . LEU A 1 95 ? 18.679 4.689 -3.952 1.00 95.06 95 LEU A CA 1
ATOM 745 C C . LEU A 1 95 ? 20.116 4.733 -4.483 1.00 95.06 95 LEU A C 1
ATOM 747 O O . LEU A 1 95 ? 20.428 5.528 -5.367 1.00 95.06 95 LEU A O 1
ATOM 751 N N . TRP A 1 96 ? 20.986 3.852 -3.984 1.00 96.50 96 TRP A N 1
ATOM 752 C CA . TRP A 1 96 ? 22.349 3.724 -4.490 1.00 96.50 96 TRP A CA 1
ATOM 753 C C . TRP A 1 96 ? 22.372 3.334 -5.971 1.00 96.50 96 TRP A C 1
ATOM 755 O O . TRP A 1 96 ? 23.135 3.905 -6.754 1.00 96.50 96 TRP A O 1
ATOM 765 N N . HIS A 1 97 ? 21.520 2.389 -6.375 1.00 93.06 97 HIS A N 1
ATOM 766 C CA . HIS A 1 97 ? 21.391 1.981 -7.771 1.00 93.06 97 HIS A CA 1
ATOM 767 C C . HIS A 1 97 ? 20.939 3.147 -8.658 1.00 93.06 97 HIS A C 1
ATOM 769 O O . HIS A 1 97 ? 21.574 3.399 -9.679 1.00 93.06 97 HIS A O 1
ATOM 775 N N . LEU A 1 98 ? 19.925 3.906 -8.223 1.00 92.19 98 LEU A N 1
ATOM 776 C CA . LEU A 1 98 ? 19.454 5.103 -8.915 1.00 92.19 98 LEU A CA 1
ATOM 777 C C . LEU A 1 98 ? 20.594 6.101 -9.130 1.00 92.19 98 LEU A C 1
ATOM 779 O O . LEU A 1 98 ? 20.831 6.491 -10.265 1.00 92.19 98 LEU A O 1
ATOM 783 N N . ILE A 1 99 ? 21.317 6.471 -8.066 1.00 94.19 99 ILE A N 1
ATOM 784 C CA . ILE A 1 99 ? 22.383 7.485 -8.113 1.00 94.19 99 ILE A CA 1
ATOM 785 C C . ILE A 1 99 ? 23.546 7.043 -9.010 1.00 94.19 99 ILE A C 1
ATOM 787 O O . ILE A 1 99 ? 24.055 7.836 -9.797 1.00 94.19 99 ILE A O 1
ATOM 791 N N . THR A 1 100 ? 23.976 5.784 -8.901 1.00 94.38 100 THR A N 1
ATOM 792 C CA . THR A 1 100 ? 25.154 5.286 -9.634 1.00 94.38 100 THR A CA 1
ATOM 793 C C . THR A 1 100 ? 24.897 5.019 -11.114 1.00 94.38 100 THR A C 1
ATOM 795 O O . THR A 1 100 ? 25.849 5.005 -11.886 1.00 94.38 100 THR A O 1
ATOM 798 N N . HIS A 1 101 ? 23.641 4.815 -11.518 1.00 91.00 101 HIS A N 1
ATOM 799 C CA . HIS A 1 101 ? 23.277 4.478 -12.897 1.00 91.00 101 HIS A CA 1
ATOM 800 C C . HIS A 1 101 ? 22.548 5.613 -13.635 1.00 91.00 101 HIS A C 1
ATOM 802 O O . HIS A 1 101 ? 22.084 5.387 -14.752 1.00 91.00 101 HIS A O 1
ATOM 808 N N . LEU A 1 102 ? 22.484 6.832 -13.076 1.00 87.25 102 LEU A N 1
ATOM 809 C CA . LEU A 1 102 ? 21.771 7.978 -13.673 1.00 87.25 102 LEU A CA 1
ATOM 810 C C . LEU A 1 102 ? 22.131 8.244 -15.142 1.00 87.25 102 LEU A C 1
ATOM 812 O O . LEU A 1 102 ? 21.249 8.571 -15.926 1.00 87.25 102 LEU A O 1
ATOM 816 N N . GLU A 1 103 ? 23.398 8.083 -15.525 1.00 87.00 103 GLU A N 1
ATOM 817 C CA . GLU A 1 103 ? 23.861 8.340 -16.900 1.00 87.00 103 GLU A CA 1
ATOM 818 C C . GLU A 1 103 ? 23.528 7.203 -17.878 1.00 87.00 103 GLU A C 1
ATOM 820 O O . GLU A 1 103 ? 23.558 7.387 -19.092 1.00 87.00 103 GLU A O 1
ATOM 825 N N . THR A 1 104 ? 23.215 6.018 -17.353 1.00 87.94 104 THR A N 1
ATOM 826 C CA . THR A 1 104 ? 22.948 4.804 -18.142 1.00 87.94 104 THR A CA 1
ATOM 827 C C . THR A 1 104 ? 21.462 4.468 -18.244 1.00 87.94 104 THR A C 1
ATOM 829 O O . THR A 1 104 ? 21.058 3.729 -19.141 1.00 87.94 104 THR A O 1
ATOM 832 N N . LEU A 1 105 ? 20.644 4.990 -17.327 1.00 86.75 105 LEU A N 1
ATOM 833 C CA . LEU A 1 105 ? 19.204 4.763 -17.302 1.00 86.75 105 LEU A CA 1
ATOM 834 C C . LEU A 1 105 ? 18.498 5.696 -18.289 1.00 86.75 105 LEU A C 1
ATOM 836 O O . LEU A 1 105 ? 18.798 6.883 -18.381 1.00 86.75 105 LEU A O 1
ATOM 840 N N . THR A 1 106 ? 17.506 5.165 -18.999 1.00 88.50 106 THR A N 1
ATOM 841 C CA . THR A 1 106 ? 16.587 5.979 -19.803 1.00 88.50 106 THR A CA 1
ATOM 842 C C . THR A 1 106 ? 15.688 6.825 -18.895 1.00 88.50 106 THR A C 1
ATOM 844 O O . THR A 1 106 ? 15.482 6.484 -17.729 1.00 88.50 106 THR A O 1
ATOM 847 N N . GLU A 1 107 ? 15.096 7.902 -19.422 1.00 85.12 107 GLU A N 1
ATOM 848 C CA . GLU A 1 107 ? 14.150 8.758 -18.679 1.00 85.12 107 GLU A CA 1
ATOM 849 C C . GLU A 1 107 ? 13.025 7.934 -18.024 1.00 85.12 107 GLU A C 1
ATOM 851 O O . GLU A 1 107 ? 12.716 8.084 -16.840 1.00 85.12 107 GLU A O 1
ATOM 856 N N . THR A 1 108 ? 12.487 6.966 -18.770 1.00 79.19 108 THR A N 1
ATOM 857 C CA . THR A 1 108 ? 11.495 6.008 -18.279 1.00 79.19 108 THR A CA 1
ATOM 858 C C . THR A 1 108 ? 12.048 5.105 -17.172 1.00 79.19 108 THR A C 1
ATOM 860 O O . THR A 1 108 ? 11.357 4.855 -16.186 1.00 79.19 108 THR A O 1
ATOM 863 N N . GLY A 1 109 ? 13.295 4.639 -17.287 1.00 84.69 109 GLY A N 1
ATOM 864 C CA . GLY A 1 109 ? 13.954 3.825 -16.263 1.00 84.69 109 GLY A CA 1
ATOM 865 C C . GLY A 1 109 ? 14.146 4.575 -14.943 1.00 84.69 109 GLY A C 1
ATOM 866 O O . GLY A 1 109 ? 13.847 4.033 -13.878 1.00 84.69 109 GLY A O 1
ATOM 867 N N . VAL A 1 110 ? 14.561 5.844 -15.011 1.00 89.44 110 VAL A N 1
ATOM 868 C CA . VAL A 1 110 ? 14.674 6.733 -13.842 1.00 89.44 110 VAL A CA 1
ATOM 869 C C . VAL A 1 110 ? 13.310 6.924 -13.176 1.00 89.44 110 VAL A C 1
ATOM 871 O O . VAL A 1 110 ? 13.187 6.741 -11.964 1.00 89.44 110 VAL A O 1
ATOM 874 N N . MET A 1 111 ? 12.264 7.212 -13.958 1.00 87.19 111 MET A N 1
ATOM 875 C CA . MET A 1 111 ? 10.896 7.342 -13.448 1.00 87.19 111 MET A CA 1
ATOM 876 C C . MET A 1 111 ? 10.425 6.067 -12.726 1.00 87.19 111 MET A C 1
ATOM 878 O O . MET A 1 111 ? 9.885 6.151 -11.624 1.00 87.19 111 MET A O 1
ATOM 882 N N . LEU A 1 112 ? 10.653 4.882 -13.304 1.00 87.00 112 LEU A N 1
ATOM 883 C CA . LEU A 1 112 ? 10.253 3.604 -12.702 1.00 87.00 112 LEU A CA 1
ATOM 884 C C . LEU A 1 112 ? 10.989 3.301 -11.387 1.00 87.00 112 LEU A C 1
ATOM 886 O O . LEU A 1 112 ? 10.378 2.771 -10.455 1.00 87.00 112 LEU A O 1
ATOM 890 N N . LEU A 1 113 ? 12.272 3.654 -11.290 1.00 89.12 113 LEU A N 1
ATOM 891 C CA . LEU A 1 113 ? 13.059 3.521 -10.060 1.00 89.12 113 LEU A CA 1
ATOM 892 C C 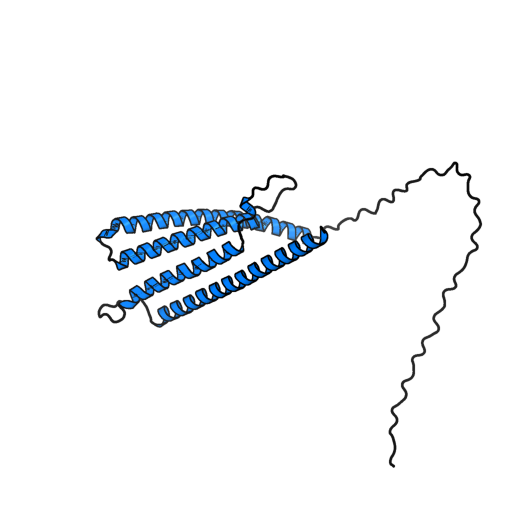. LEU A 1 113 ? 12.556 4.455 -8.957 1.00 89.12 113 LEU A C 1
ATOM 894 O O . LEU A 1 113 ? 12.379 4.018 -7.820 1.00 89.12 113 LEU A O 1
ATOM 898 N N . VAL A 1 114 ? 12.255 5.712 -9.294 1.00 90.88 114 VAL A N 1
ATOM 899 C CA . VAL A 1 114 ? 11.672 6.678 -8.349 1.00 90.88 114 VAL A CA 1
ATOM 900 C C . VAL A 1 114 ? 10.300 6.210 -7.862 1.00 90.88 114 VAL A C 1
ATOM 902 O O . VAL A 1 114 ? 10.038 6.236 -6.661 1.00 90.88 114 VAL A O 1
ATOM 905 N N . LEU A 1 115 ? 9.442 5.713 -8.759 1.00 86.31 115 LEU A N 1
ATOM 906 C CA . LEU A 1 115 ? 8.146 5.139 -8.384 1.00 86.31 115 LEU A CA 1
ATOM 907 C C . LEU A 1 115 ? 8.304 3.942 -7.434 1.00 86.31 115 LEU A C 1
ATOM 909 O O . LEU A 1 115 ? 7.549 3.825 -6.475 1.00 86.31 115 LEU A O 1
ATOM 913 N N . GLY A 1 116 ? 9.306 3.086 -7.651 1.00 84.12 116 GLY A N 1
ATOM 914 C CA . GLY A 1 116 ? 9.627 1.988 -6.735 1.00 84.12 116 GLY A CA 1
ATOM 915 C C . GLY A 1 116 ? 10.086 2.463 -5.351 1.00 84.12 116 GLY A C 1
ATOM 916 O O . GLY A 1 116 ? 9.632 1.932 -4.341 1.00 84.12 116 GLY A O 1
ATOM 917 N N . LEU A 1 117 ? 10.929 3.497 -5.293 1.00 90.12 117 LEU A N 1
ATOM 918 C CA . LEU A 1 117 ? 11.389 4.091 -4.033 1.00 90.12 117 LEU A CA 1
ATOM 919 C C . LEU A 1 117 ? 10.235 4.702 -3.223 1.00 90.12 117 LEU A C 1
ATOM 921 O O . LEU A 1 117 ? 10.196 4.551 -2.002 1.00 90.12 117 LEU A O 1
ATOM 925 N N . ILE A 1 118 ? 9.276 5.352 -3.891 1.00 87.81 118 ILE A N 1
ATOM 926 C CA . ILE A 1 118 ? 8.071 5.902 -3.249 1.00 87.81 118 ILE A CA 1
ATOM 927 C C . ILE A 1 118 ? 7.241 4.784 -2.596 1.00 87.81 118 ILE A C 1
ATOM 929 O O . ILE A 1 118 ? 6.764 4.953 -1.472 1.00 87.81 118 ILE A O 1
ATOM 933 N N . ASP A 1 119 ? 7.108 3.633 -3.262 1.00 85.88 119 ASP A N 1
ATOM 934 C CA . ASP A 1 119 ? 6.344 2.483 -2.761 1.00 85.88 119 ASP A CA 1
ATOM 935 C C . ASP A 1 119 ? 6.920 1.923 -1.455 1.00 85.88 119 ASP A C 1
ATOM 937 O O . ASP A 1 119 ? 6.216 1.734 -0.460 1.00 85.88 119 ASP A O 1
ATOM 941 N N . VAL A 1 120 ? 8.240 1.718 -1.431 1.00 86.88 120 VAL A N 1
ATOM 942 C CA . VAL A 1 120 ? 8.951 1.185 -0.262 1.00 86.88 120 VAL A CA 1
ATOM 943 C C . VAL A 1 120 ? 8.764 2.098 0.952 1.00 86.88 120 VAL A C 1
ATOM 945 O O . VAL A 1 120 ? 8.485 1.618 2.053 1.00 86.88 120 VAL A O 1
ATOM 948 N N . VAL A 1 121 ? 8.845 3.419 0.756 1.00 88.75 121 VAL A N 1
ATOM 949 C CA . VAL A 1 121 ? 8.618 4.408 1.825 1.00 88.75 121 VAL A CA 1
ATOM 950 C C . VAL A 1 121 ? 7.181 4.358 2.333 1.00 88.75 121 VAL A C 1
ATOM 952 O O . VAL A 1 121 ? 6.939 4.428 3.540 1.00 88.75 121 VAL A O 1
ATOM 955 N N . MET A 1 122 ? 6.216 4.214 1.429 1.00 83.38 122 MET A N 1
ATOM 956 C CA . MET A 1 122 ? 4.808 4.129 1.786 1.00 83.38 122 MET A CA 1
ATOM 957 C C . MET A 1 122 ? 4.515 2.882 2.636 1.00 83.38 122 MET A C 1
ATOM 959 O O . MET A 1 122 ? 3.855 2.999 3.671 1.00 83.38 122 MET A O 1
ATOM 963 N N . ILE A 1 123 ? 5.067 1.717 2.271 1.00 85.44 123 ILE A N 1
ATOM 964 C CA . ILE A 1 123 ? 4.967 0.480 3.064 1.00 85.44 123 ILE A CA 1
ATOM 965 C C . ILE A 1 123 ? 5.627 0.657 4.439 1.00 85.44 123 ILE A C 1
ATOM 967 O O . ILE A 1 123 ? 5.030 0.308 5.459 1.00 85.44 123 ILE A O 1
ATOM 971 N N . ALA A 1 124 ? 6.821 1.250 4.501 1.00 87.38 124 ALA A N 1
ATOM 972 C CA . ALA A 1 124 ? 7.537 1.477 5.757 1.00 87.38 124 ALA A CA 1
ATOM 973 C C . ALA A 1 124 ? 6.770 2.410 6.717 1.00 87.38 124 ALA A C 1
ATOM 975 O O . ALA A 1 124 ? 6.754 2.181 7.931 1.00 87.38 124 ALA A O 1
ATOM 976 N N . ASN A 1 125 ? 6.097 3.436 6.186 1.00 82.94 125 ASN A N 1
ATOM 977 C CA . ASN A 1 125 ? 5.269 4.358 6.969 1.00 82.94 125 ASN A CA 1
ATOM 978 C C . ASN A 1 125 ? 3.958 3.709 7.460 1.00 82.94 125 ASN A C 1
ATOM 980 O O . ASN A 1 125 ? 3.408 4.085 8.497 1.00 82.94 125 ASN A O 1
ATOM 984 N N . LEU A 1 126 ? 3.458 2.692 6.757 1.00 81.56 126 LEU A N 1
ATOM 985 C CA . LEU A 1 126 ? 2.377 1.863 7.280 1.00 81.56 126 LEU A CA 1
ATOM 986 C C . LEU A 1 126 ? 2.835 0.908 8.365 1.00 81.56 126 LEU A C 1
ATOM 988 O O . LEU A 1 126 ? 2.146 0.762 9.372 1.00 81.56 126 LEU A O 1
ATOM 992 N N . LEU A 1 127 ? 3.976 0.254 8.165 1.00 85.31 127 LEU A N 1
ATOM 993 C CA . LEU A 1 127 ? 4.500 -0.713 9.120 1.00 85.31 127 LEU A CA 1
ATOM 994 C C . LEU A 1 127 ? 4.704 -0.075 10.489 1.00 85.31 127 LEU A C 1
ATOM 996 O O . LEU A 1 127 ? 4.268 -0.647 11.485 1.00 85.31 127 LEU A O 1
ATOM 1000 N N . ILE A 1 128 ? 5.255 1.141 10.551 1.00 83.88 128 ILE A N 1
ATOM 1001 C CA . ILE A 1 128 ? 5.400 1.855 11.826 1.00 83.88 128 ILE A CA 1
ATOM 1002 C C . ILE A 1 128 ? 4.043 2.131 12.493 1.00 83.88 128 ILE A C 1
ATOM 1004 O O . ILE A 1 128 ? 3.896 1.935 13.698 1.00 83.88 128 ILE A O 1
ATOM 1008 N N . MET A 1 129 ? 3.021 2.492 11.715 1.00 82.12 129 MET A N 1
ATOM 1009 C CA . MET A 1 129 ? 1.665 2.713 12.217 1.00 82.12 129 MET A CA 1
ATOM 1010 C C . MET A 1 129 ? 1.026 1.405 12.738 1.00 82.12 129 MET A C 1
ATOM 1012 O O . MET A 1 129 ? 0.352 1.415 13.768 1.00 82.12 129 MET A O 1
ATOM 1016 N N . VAL A 1 130 ? 1.273 0.268 12.078 1.00 79.31 130 VAL A N 1
ATOM 1017 C CA . VAL A 1 130 ? 0.810 -1.066 12.510 1.00 79.31 130 VAL A CA 1
ATOM 1018 C C . VAL A 1 130 ? 1.532 -1.530 13.776 1.00 79.31 130 VAL A C 1
ATOM 1020 O O . VAL A 1 130 ? 0.890 -2.058 14.683 1.00 79.31 130 VAL A O 1
ATOM 1023 N N . ILE A 1 131 ? 2.846 -1.308 13.869 1.00 84.94 131 ILE A N 1
ATOM 1024 C CA . ILE A 1 131 ? 3.647 -1.644 15.053 1.00 84.94 131 ILE A CA 1
ATOM 1025 C C . ILE A 1 131 ? 3.134 -0.865 16.268 1.00 84.94 131 ILE A C 1
ATOM 1027 O O . ILE A 1 131 ? 2.872 -1.468 17.307 1.00 84.94 131 ILE A O 1
ATOM 1031 N N . ILE A 1 132 ? 2.937 0.451 16.131 1.00 78.81 132 ILE A N 1
ATOM 1032 C CA . ILE A 1 132 ? 2.474 1.311 17.229 1.00 78.81 132 ILE A CA 1
ATOM 1033 C C . ILE A 1 132 ? 1.036 0.961 17.629 1.00 78.81 132 ILE A C 1
ATOM 1035 O O . ILE A 1 132 ? 0.778 0.721 18.807 1.00 78.81 132 ILE A O 1
ATOM 1039 N N . GLY A 1 133 ? 0.110 0.866 16.668 1.00 74.62 133 GLY A N 1
ATOM 1040 C CA . GLY A 1 133 ? -1.290 0.537 16.961 1.00 74.62 133 GLY A CA 1
ATOM 1041 C C . GLY A 1 133 ? -1.459 -0.861 17.563 1.00 74.62 133 GLY A C 1
ATOM 1042 O O . GLY A 1 133 ? -2.269 -1.072 18.467 1.00 74.62 133 GLY A O 1
ATOM 1043 N N . GLY A 1 134 ? -0.654 -1.826 17.114 1.00 75.81 134 GLY A N 1
ATOM 1044 C CA . GLY A 1 134 ? -0.635 -3.164 17.687 1.00 75.81 134 GLY A CA 1
ATOM 1045 C C . GLY A 1 134 ? -0.059 -3.198 19.109 1.00 75.81 134 GLY A C 1
ATOM 1046 O O . GLY A 1 134 ? -0.630 -3.849 19.994 1.00 75.81 134 GLY A O 1
ATOM 1047 N N . TYR A 1 135 ? 1.047 -2.487 19.347 1.00 76.44 135 TYR A N 1
ATOM 1048 C CA . TYR A 1 135 ? 1.648 -2.348 20.674 1.00 76.44 135 TYR A CA 1
ATOM 1049 C C . TYR A 1 135 ? 0.659 -1.720 21.669 1.00 76.44 135 TYR A C 1
ATOM 1051 O O . TYR A 1 135 ? 0.456 -2.255 22.762 1.00 76.44 135 TYR A O 1
ATOM 1059 N N . GLU A 1 136 ? -0.025 -0.650 21.265 1.00 70.44 136 GLU A N 1
ATOM 1060 C CA . GLU A 1 136 ? -1.054 0.033 22.055 1.00 70.44 136 GLU A CA 1
ATOM 1061 C C . GLU A 1 136 ? -2.239 -0.892 22.387 1.00 70.44 136 GLU A C 1
ATOM 1063 O O . GLU A 1 136 ? -2.636 -1.025 23.545 1.00 70.44 136 GLU A O 1
ATOM 1068 N N . THR A 1 137 ? -2.747 -1.619 21.388 1.00 64.31 137 THR A N 1
ATOM 1069 C CA . THR A 1 137 ? -3.937 -2.470 21.543 1.00 64.31 137 THR A CA 1
ATOM 1070 C C . THR A 1 137 ? -3.687 -3.691 22.433 1.00 64.31 137 THR A C 1
ATOM 1072 O O . THR A 1 137 ? -4.558 -4.079 23.214 1.00 64.31 137 THR A O 1
ATOM 1075 N N . PHE A 1 138 ? -2.515 -4.325 22.330 1.00 62.28 138 PHE A N 1
ATOM 1076 C CA . PHE A 1 138 ? -2.301 -5.659 22.900 1.00 62.28 138 PHE A CA 1
ATOM 1077 C C . PHE A 1 138 ? -1.224 -5.742 23.989 1.00 62.28 138 PHE A C 1
ATOM 1079 O O . PHE A 1 138 ? -1.329 -6.559 24.915 1.00 62.28 138 PHE A O 1
ATOM 1086 N N . VAL A 1 139 ? -0.204 -4.886 23.926 1.00 65.44 139 VAL A N 1
ATOM 1087 C CA . VAL A 1 139 ? 0.908 -4.887 24.886 1.00 65.44 139 VAL A CA 1
ATOM 1088 C C . VAL A 1 139 ? 0.667 -3.857 25.992 1.00 65.44 139 VAL A C 1
ATOM 1090 O O . VAL A 1 139 ? 0.828 -4.197 27.166 1.00 65.44 139 VAL A O 1
ATOM 1093 N N . SER A 1 140 ? 0.171 -2.663 25.648 1.00 61.41 140 SER A N 1
ATOM 1094 C CA . SER A 1 140 ? 0.023 -1.530 26.576 1.00 61.41 140 SER A CA 1
ATOM 1095 C C . SER A 1 140 ? -1.064 -1.686 27.652 1.00 61.41 140 SER A C 1
ATOM 1097 O O . SER A 1 140 ? -0.971 -1.036 28.687 1.00 61.41 140 SER A O 1
ATOM 1099 N N . LYS A 1 141 ? -2.105 -2.511 27.447 1.00 56.91 141 LYS A N 1
ATOM 1100 C CA . LYS A 1 141 ? -3.303 -2.541 28.321 1.00 56.91 141 LYS A CA 1
ATOM 1101 C C . LYS A 1 141 ? -3.303 -3.539 29.487 1.00 56.91 141 LYS A C 1
ATOM 1103 O O . LYS A 1 141 ? -4.367 -3.801 30.040 1.00 56.91 141 LYS A O 1
ATOM 1108 N N . ILE A 1 142 ? -2.172 -4.113 29.899 1.00 51.50 142 ILE A N 1
ATOM 1109 C CA . ILE A 1 142 ? -2.184 -5.023 31.062 1.00 51.50 142 ILE A CA 1
ATOM 1110 C C . ILE A 1 142 ? -1.117 -4.611 32.071 1.00 51.50 142 ILE A C 1
ATOM 1112 O O . ILE A 1 142 ? 0.073 -4.695 31.768 1.00 51.50 142 ILE A O 1
ATOM 1116 N N . ASN A 1 143 ? -1.622 -4.271 33.266 1.00 49.34 143 ASN A N 1
ATOM 1117 C CA . ASN A 1 143 ? -1.011 -3.672 34.460 1.00 49.34 143 ASN A CA 1
ATOM 1118 C C . ASN A 1 143 ? -0.793 -2.151 34.368 1.00 49.34 143 ASN A C 1
ATOM 1120 O O . ASN A 1 143 ? -0.210 -1.673 33.410 1.00 49.34 143 ASN A O 1
ATOM 1124 N N . LEU A 1 144 ? -1.208 -1.328 35.332 1.00 49.59 144 LEU A N 1
ATOM 1125 C CA . LEU A 1 144 ? -1.430 -1.578 36.758 1.00 49.59 144 LEU A CA 1
ATOM 1126 C C . LEU A 1 144 ? -2.334 -0.453 37.307 1.00 49.59 144 LEU A C 1
ATOM 1128 O O . LEU A 1 144 ? -2.211 0.691 36.869 1.00 49.59 144 LEU A O 1
ATOM 1132 N N . ASP A 1 145 ? -3.223 -0.768 38.247 1.00 52.12 145 ASP A N 1
ATOM 1133 C CA . ASP A 1 145 ? -3.985 0.224 39.008 1.00 52.12 145 ASP A CA 1
ATOM 1134 C C . ASP A 1 145 ? -3.070 1.341 39.561 1.00 52.12 145 ASP A C 1
ATOM 1136 O O . ASP A 1 145 ? -2.074 1.056 40.225 1.00 52.12 145 ASP A O 1
ATOM 1140 N N . GLY A 1 146 ? -3.442 2.609 39.336 1.00 57.09 146 GLY A N 1
ATOM 1141 C CA . GLY A 1 146 ? -3.067 3.719 40.223 1.00 57.09 146 GLY A CA 1
ATOM 1142 C C . GLY A 1 146 ? -1.796 4.535 39.936 1.00 57.09 146 GLY A C 1
ATOM 1143 O O . GLY A 1 146 ? -1.041 4.772 40.875 1.00 57.09 146 GLY A O 1
ATOM 1144 N N . HIS A 1 147 ? -1.604 5.093 38.729 1.00 49.41 147 HIS A N 1
ATOM 1145 C CA . HIS A 1 147 ? -0.735 6.276 38.571 1.00 49.41 147 HIS A CA 1
ATOM 1146 C C . HIS A 1 147 ? -1.362 7.404 37.714 1.00 49.41 147 HIS A C 1
ATOM 1148 O O . HIS A 1 147 ? -1.908 7.118 36.648 1.00 49.41 147 HIS A O 1
ATOM 1154 N N . PRO A 1 148 ? -1.304 8.675 38.178 1.00 53.44 148 PRO A N 1
ATOM 1155 C CA . PRO A 1 148 ? -2.022 9.827 37.616 1.00 53.44 148 PRO A CA 1
ATOM 1156 C C . PRO A 1 148 ? -1.363 10.508 36.403 1.00 53.44 148 PRO A C 1
ATOM 1158 O O . PRO A 1 148 ? -1.846 11.553 35.990 1.00 53.44 148 PRO A O 1
ATOM 1161 N N . ASP A 1 149 ? -0.332 9.922 35.794 1.00 49.88 149 ASP A N 1
ATOM 1162 C CA . ASP A 1 149 ? 0.327 10.496 34.615 1.00 49.88 149 ASP A CA 1
ATOM 1163 C C . ASP A 1 149 ? 0.281 9.510 33.445 1.00 49.88 149 ASP A C 1
ATOM 1165 O O . ASP A 1 149 ? 1.205 8.733 33.200 1.00 49.88 149 ASP A O 1
ATOM 1169 N N . GLN A 1 150 ? -0.841 9.531 32.723 1.00 51.94 150 GLN A N 1
ATOM 1170 C CA . GLN A 1 150 ? -0.947 8.939 31.391 1.00 51.94 150 GLN A CA 1
ATOM 1171 C C . GLN A 1 150 ? -0.608 10.029 30.366 1.00 51.94 150 GLN A C 1
ATOM 1173 O O . GLN A 1 150 ? -1.354 10.998 30.243 1.00 51.94 150 GLN A O 1
ATOM 1178 N N . PRO A 1 151 ? 0.514 9.927 29.646 1.00 46.91 151 PRO A N 1
ATOM 1179 C CA . PRO A 1 151 ? 0.918 10.969 28.711 1.00 46.91 151 PRO A CA 1
ATOM 1180 C C . PRO A 1 151 ? 0.042 10.972 27.431 1.00 46.91 151 PRO A C 1
ATOM 1182 O O . PRO A 1 151 ? -0.278 9.927 26.869 1.00 46.91 151 PRO A O 1
ATOM 1185 N N . GLU A 1 152 ? -0.320 12.170 26.956 1.00 49.62 152 GLU A N 1
ATOM 1186 C CA . GLU A 1 152 ? -1.331 12.534 25.926 1.00 49.62 152 GLU A CA 1
ATOM 1187 C C . GLU A 1 152 ? -1.195 11.876 24.524 1.00 49.62 152 GLU A C 1
ATOM 1189 O O . GLU A 1 152 ? -2.066 11.997 23.668 1.00 49.62 152 GLU A O 1
ATOM 1194 N N . TRP A 1 153 ? -0.138 11.110 24.262 1.00 54.41 153 TRP A N 1
ATOM 1195 C CA . TRP A 1 153 ? 0.188 10.525 22.951 1.00 54.41 153 TRP A CA 1
ATOM 1196 C C . TRP A 1 153 ? -0.531 9.197 22.648 1.00 54.41 153 TRP A C 1
ATOM 1198 O O . TRP A 1 153 ? -0.418 8.686 21.536 1.00 54.41 153 TRP A O 1
ATOM 1208 N N . LEU A 1 154 ? -1.300 8.651 23.599 1.00 45.84 154 LEU A N 1
ATOM 1209 C CA . LEU A 1 154 ? -2.027 7.374 23.475 1.00 45.84 154 LEU A CA 1
ATOM 1210 C C . LEU A 1 154 ? -3.532 7.553 23.175 1.00 45.84 154 LEU A C 1
ATOM 1212 O O . LEU A 1 154 ? -4.214 6.594 22.834 1.00 45.84 154 LEU A O 1
ATOM 1216 N N . SER A 1 155 ? -4.056 8.782 23.252 1.00 51.41 155 SER A N 1
ATOM 1217 C CA . SER A 1 155 ? -5.445 9.117 22.888 1.00 51.41 155 SER A CA 1
ATOM 1218 C C . SER A 1 155 ? -5.589 9.615 21.443 1.00 51.41 155 SER A C 1
ATOM 1220 O O . SER A 1 155 ? -6.690 9.596 20.893 1.00 51.41 155 SER A O 1
ATOM 1222 N N . HIS A 1 156 ? -4.484 9.995 20.789 1.00 48.81 156 HIS A N 1
ATOM 1223 C CA . HIS A 1 156 ? -4.459 10.448 19.396 1.00 48.81 156 HIS A CA 1
ATOM 1224 C C . HIS A 1 156 ? -3.687 9.471 18.490 1.00 48.81 156 HIS A C 1
ATOM 1226 O O . HIS A 1 156 ? -2.835 9.841 17.680 1.00 48.81 156 HIS A O 1
ATOM 1232 N N . VAL A 1 157 ? -4.022 8.188 18.556 1.00 55.31 157 VAL A N 1
ATOM 1233 C CA . VAL A 1 157 ? -3.773 7.276 17.433 1.00 55.31 157 VAL A CA 1
ATOM 1234 C C . VAL A 1 157 ? -5.138 6.834 16.932 1.00 55.31 157 VAL A C 1
ATOM 1236 O O . VAL A 1 157 ? -5.651 5.776 17.270 1.00 55.31 157 VAL A O 1
ATOM 1239 N N . ASN A 1 158 ? -5.793 7.726 16.183 1.00 60.91 158 ASN A N 1
ATOM 1240 C CA . ASN A 1 158 ? -7.135 7.496 15.669 1.00 60.91 158 ASN A CA 1
ATOM 1241 C C . ASN A 1 158 ? -7.135 6.194 14.842 1.00 60.91 158 ASN A C 1
ATOM 1243 O O . ASN A 1 158 ? -6.573 6.140 13.744 1.00 60.91 158 ASN A O 1
ATOM 1247 N N . ALA A 1 159 ? -7.766 5.142 15.372 1.00 63.91 159 ALA A N 1
ATOM 1248 C CA . ALA A 1 159 ? -7.882 3.831 14.730 1.00 63.91 159 ALA A CA 1
ATOM 1249 C C . ALA A 1 159 ? -8.487 3.923 13.324 1.00 63.91 159 ALA A C 1
ATOM 1251 O O . ALA A 1 159 ? -8.308 3.036 12.489 1.00 63.91 159 ALA A O 1
ATOM 1252 N N . ASN A 1 160 ? -9.198 5.007 13.047 1.00 65.50 160 ASN A N 1
ATOM 1253 C CA . ASN A 1 160 ? -9.716 5.290 11.739 1.00 65.50 160 ASN A CA 1
ATOM 1254 C C . ASN A 1 160 ? -8.653 5.867 10.767 1.00 65.50 160 ASN A C 1
ATOM 1256 O O . ASN A 1 160 ? -8.529 5.391 9.639 1.00 65.50 160 ASN A O 1
ATOM 1260 N N . VAL A 1 161 ? -7.758 6.745 11.237 1.00 66.88 161 VAL A N 1
ATOM 1261 C CA . VAL A 1 161 ? -6.574 7.195 10.472 1.00 66.88 161 VAL A CA 1
ATOM 1262 C C . VAL A 1 161 ? -5.642 6.020 10.151 1.00 66.88 161 VAL A C 1
ATOM 1264 O O . VAL A 1 161 ? -5.063 5.973 9.067 1.00 66.88 161 VAL A O 1
ATOM 1267 N N . LEU A 1 162 ? -5.535 5.033 11.049 1.00 66.50 162 LEU A N 1
ATOM 1268 C CA . LEU A 1 162 ? -4.799 3.783 10.807 1.00 66.50 162 LEU A CA 1
ATOM 1269 C C . LEU A 1 162 ? -5.376 2.997 9.619 1.00 66.50 162 LEU A C 1
ATOM 1271 O O . LEU A 1 162 ? -4.629 2.568 8.740 1.00 66.50 162 LEU A O 1
ATOM 1275 N N . LYS A 1 163 ? -6.703 2.840 9.571 1.00 76.31 163 LYS A N 1
ATOM 1276 C CA . LYS A 1 163 ? -7.400 2.092 8.513 1.00 76.31 163 LYS A CA 1
ATOM 1277 C C . LYS A 1 163 ? -7.307 2.793 7.159 1.00 76.31 163 LYS A C 1
ATOM 1279 O O . LYS A 1 163 ? -7.043 2.139 6.153 1.00 76.31 163 LYS A O 1
ATOM 1284 N N . VAL A 1 164 ? -7.473 4.116 7.139 1.00 76.31 164 VAL A N 1
ATOM 1285 C CA . VAL A 1 164 ? -7.380 4.923 5.913 1.00 76.31 164 VAL A CA 1
ATOM 1286 C C . VAL A 1 164 ? -5.966 4.880 5.332 1.00 76.31 164 VAL A C 1
ATOM 1288 O O . VAL A 1 164 ? -5.808 4.647 4.134 1.00 76.31 164 VAL A O 1
ATOM 1291 N N . LYS A 1 165 ? -4.930 5.024 6.170 1.00 78.94 165 LYS A N 1
ATOM 1292 C CA . LYS A 1 165 ? -3.531 4.899 5.731 1.00 78.94 165 LYS A CA 1
ATOM 1293 C C . LYS A 1 165 ? -3.256 3.516 5.141 1.00 78.94 165 LYS A C 1
ATOM 1295 O O . LYS A 1 165 ? -2.665 3.423 4.068 1.00 78.94 165 LYS A O 1
ATOM 1300 N N . LEU A 1 166 ? -3.746 2.459 5.794 1.00 80.75 166 LEU A N 1
ATOM 1301 C CA . LEU A 1 166 ? -3.596 1.090 5.304 1.00 80.75 166 LEU A CA 1
ATOM 1302 C C . LEU A 1 166 ? -4.206 0.901 3.908 1.00 80.75 166 LEU A C 1
ATOM 1304 O O . LEU A 1 166 ? -3.538 0.391 3.011 1.00 80.75 166 LEU A O 1
ATOM 1308 N N . ALA A 1 167 ? -5.444 1.357 3.701 1.00 82.56 167 ALA A N 1
ATOM 1309 C CA . ALA A 1 167 ? -6.109 1.257 2.403 1.00 82.56 167 ALA A CA 1
ATOM 1310 C C . ALA A 1 167 ? -5.391 2.067 1.314 1.00 82.56 167 ALA A C 1
ATOM 1312 O O . ALA A 1 167 ? -5.195 1.565 0.207 1.00 82.56 167 ALA A O 1
ATOM 1313 N N . MET A 1 168 ? -4.949 3.288 1.634 1.00 82.00 168 MET A N 1
ATOM 1314 C CA . MET A 1 168 ? -4.224 4.145 0.695 1.00 82.00 168 MET A CA 1
ATOM 1315 C C . MET A 1 168 ? -2.935 3.486 0.201 1.00 82.00 168 MET A C 1
ATOM 1317 O O . MET A 1 168 ? -2.649 3.558 -0.993 1.00 82.00 168 MET A O 1
ATOM 1321 N N . ALA A 1 169 ? -2.189 2.796 1.069 1.00 82.00 169 ALA A N 1
ATOM 1322 C CA . ALA A 1 169 ? -0.977 2.137 0.602 1.00 82.00 169 ALA A CA 1
ATOM 1323 C C . ALA A 1 169 ? -1.246 0.908 -0.258 1.00 82.00 169 ALA A C 1
ATOM 1325 O O . ALA A 1 169 ? -0.538 0.697 -1.232 1.00 82.00 169 ALA A O 1
ATOM 1326 N N . ILE A 1 170 ? -2.275 0.113 0.045 1.00 84.56 170 ILE A N 1
ATOM 1327 C CA . ILE A 1 170 ? -2.629 -1.035 -0.803 1.00 84.56 170 ILE A CA 1
ATOM 1328 C C . ILE A 1 170 ? -3.001 -0.558 -2.214 1.00 84.56 170 ILE A C 1
ATOM 1330 O O . ILE A 1 170 ? -2.555 -1.147 -3.202 1.00 84.56 170 ILE A O 1
ATOM 1334 N N . ILE A 1 171 ? -3.756 0.543 -2.320 1.00 89.38 171 ILE A N 1
ATOM 1335 C CA . ILE A 1 171 ? -4.046 1.173 -3.614 1.00 89.38 171 ILE A CA 1
ATOM 1336 C C . ILE A 1 171 ? -2.753 1.650 -4.274 1.00 89.38 171 ILE A C 1
ATOM 1338 O O . ILE A 1 171 ? -2.535 1.328 -5.436 1.00 89.38 171 ILE A O 1
ATOM 1342 N N . GLY A 1 172 ? -1.891 2.371 -3.547 1.00 83.88 172 GLY A N 1
ATOM 1343 C CA . GLY A 1 172 ? -0.632 2.906 -4.072 1.00 83.88 172 GLY A CA 1
ATOM 1344 C C . GLY A 1 172 ? 0.292 1.822 -4.637 1.00 83.88 172 GLY A C 1
ATOM 1345 O O . GLY A 1 172 ? 0.737 1.941 -5.779 1.00 83.88 172 GLY A O 1
ATOM 1346 N N . ILE A 1 173 ? 0.485 0.719 -3.902 1.00 86.69 173 ILE A N 1
ATOM 1347 C CA . ILE A 1 173 ? 1.291 -0.434 -4.337 1.00 86.69 173 ILE A CA 1
ATOM 1348 C C . ILE A 1 173 ? 0.704 -0.997 -5.636 1.00 86.69 173 ILE A C 1
ATOM 1350 O O . ILE A 1 173 ? 1.414 -1.239 -6.617 1.00 86.69 173 ILE A O 1
ATOM 1354 N N . SER A 1 174 ? -0.618 -1.184 -5.669 1.00 90.75 174 SER A N 1
ATOM 1355 C CA . SER A 1 174 ? -1.329 -1.715 -6.831 1.00 90.75 174 SER A CA 1
ATOM 1356 C C . SER A 1 174 ? -1.252 -0.778 -8.050 1.00 90.75 174 SER A C 1
ATOM 1358 O O . SER A 1 174 ? -1.033 -1.258 -9.165 1.00 90.75 174 SER A O 1
ATOM 1360 N N . SER A 1 175 ? -1.344 0.544 -7.854 1.00 87.50 175 SER A N 1
ATOM 1361 C CA . SER A 1 175 ? -1.208 1.548 -8.920 1.00 87.50 175 SER A CA 1
ATOM 1362 C C . SER A 1 175 ? 0.185 1.534 -9.547 1.00 87.50 175 SER A C 1
ATOM 1364 O O . SER A 1 175 ? 0.301 1.641 -10.765 1.00 87.50 175 SER A O 1
ATOM 1366 N N . ILE A 1 176 ? 1.247 1.373 -8.750 1.00 86.94 176 ILE A N 1
ATOM 1367 C CA . ILE A 1 176 ? 2.632 1.346 -9.251 1.00 86.94 176 ILE A CA 1
ATOM 1368 C C . ILE A 1 176 ? 2.870 0.119 -10.126 1.00 86.94 176 ILE A C 1
ATOM 1370 O O . ILE A 1 176 ? 3.517 0.216 -11.170 1.00 86.94 176 ILE A O 1
ATOM 1374 N N . HIS A 1 177 ? 2.309 -1.028 -9.744 1.00 85.00 177 HIS A N 1
ATOM 1375 C CA . HIS A 1 177 ? 2.348 -2.216 -10.589 1.00 85.00 177 HIS A CA 1
ATOM 1376 C C . HIS A 1 177 ? 1.637 -1.959 -11.920 1.00 85.00 177 HIS A C 1
ATOM 1378 O O . HIS A 1 177 ? 2.168 -2.321 -12.966 1.00 85.00 177 HIS A O 1
ATOM 1384 N N . LEU A 1 178 ? 0.463 -1.314 -11.907 1.00 88.56 178 LEU A N 1
ATOM 1385 C CA . LEU A 1 178 ? -0.287 -0.994 -13.130 1.00 88.56 178 LEU A CA 1
ATOM 1386 C C . LEU A 1 178 ? 0.479 -0.004 -14.009 1.00 88.56 178 LEU A C 1
ATOM 1388 O O . LEU A 1 178 ? 0.550 -0.203 -15.214 1.00 88.56 178 LEU A O 1
ATOM 1392 N N . LEU A 1 179 ? 1.132 0.995 -13.417 1.00 86.31 179 LEU A N 1
ATOM 1393 C CA . LEU A 1 179 ? 1.940 1.964 -14.151 1.00 86.31 179 LEU A CA 1
ATOM 1394 C C . LEU A 1 179 ? 3.179 1.322 -14.799 1.00 86.31 179 LEU A C 1
ATOM 1396 O O . LEU A 1 179 ? 3.454 1.594 -15.966 1.00 86.31 179 LEU A O 1
ATOM 1400 N N . LYS A 1 180 ? 3.879 0.417 -14.095 1.00 83.69 180 LYS A N 1
ATOM 1401 C CA . LYS A 1 180 ? 4.973 -0.390 -14.676 1.00 83.69 180 LYS A CA 1
ATOM 1402 C C . LYS A 1 180 ? 4.483 -1.219 -15.858 1.00 83.69 180 LYS A C 1
ATOM 1404 O O . LYS A 1 180 ? 5.099 -1.192 -16.920 1.00 83.69 180 LYS A O 1
ATOM 1409 N N . THR A 1 181 ? 3.365 -1.919 -15.670 1.00 85.25 181 THR A N 1
ATOM 1410 C CA . THR A 1 181 ? 2.734 -2.719 -16.716 1.00 85.25 181 THR A CA 1
ATOM 1411 C C . THR A 1 181 ? 2.343 -1.831 -17.899 1.00 85.25 181 THR A C 1
ATOM 1413 O O . THR A 1 181 ? 2.729 -2.130 -19.013 1.00 85.25 181 THR A O 1
ATOM 1416 N N . PHE A 1 182 ? 1.688 -0.688 -17.688 1.00 85.62 182 PHE A N 1
ATOM 1417 C CA . PHE A 1 182 ? 1.295 0.244 -18.752 1.00 85.62 182 PHE A CA 1
ATOM 1418 C C . PHE A 1 182 ? 2.482 0.713 -19.603 1.00 85.62 182 PHE A C 1
ATOM 1420 O O . PHE A 1 182 ? 2.398 0.709 -20.827 1.00 85.62 182 PHE A O 1
ATOM 1427 N N . ILE A 1 183 ? 3.597 1.059 -18.959 1.00 82.38 183 ILE A N 1
ATOM 1428 C CA . ILE A 1 183 ? 4.817 1.481 -19.652 1.00 82.38 183 ILE A CA 1
ATOM 1429 C C . ILE A 1 183 ? 5.420 0.323 -20.458 1.00 82.38 183 ILE A C 1
ATOM 1431 O O . ILE A 1 183 ? 5.781 0.515 -21.611 1.00 82.38 183 ILE A O 1
ATOM 1435 N N . ALA A 1 184 ? 5.484 -0.882 -19.888 1.00 77.81 184 ALA A N 1
ATOM 1436 C CA . ALA A 1 184 ? 6.044 -2.054 -20.567 1.00 77.81 184 ALA A CA 1
ATOM 1437 C C . ALA A 1 184 ? 5.140 -2.606 -21.687 1.00 77.81 184 ALA A C 1
ATOM 1439 O O . ALA A 1 184 ? 5.608 -3.224 -22.639 1.00 77.81 184 ALA A O 1
ATOM 1440 N N . VAL A 1 185 ? 3.830 -2.404 -21.562 1.00 80.44 185 VAL A N 1
ATOM 1441 C CA . VAL A 1 185 ? 2.807 -2.814 -22.529 1.00 80.44 185 VAL A CA 1
ATOM 1442 C C . VAL A 1 185 ? 2.689 -1.801 -23.676 1.00 80.44 185 VAL A C 1
ATOM 1444 O O . VAL A 1 185 ? 2.201 -2.156 -24.742 1.00 80.44 185 VAL A O 1
ATOM 1447 N N . GLY A 1 186 ? 3.165 -0.562 -23.501 1.00 73.75 186 GLY A N 1
ATOM 1448 C CA . GLY A 1 186 ? 3.181 0.465 -24.551 1.00 73.75 186 GLY A CA 1
ATOM 1449 C C . GLY A 1 186 ? 3.956 0.058 -25.810 1.00 73.75 186 GLY A C 1
ATOM 1450 O O . GLY A 1 186 ? 3.612 0.502 -26.903 1.00 73.75 186 GLY A O 1
ATOM 1451 N N . ASP A 1 187 ? 4.921 -0.854 -25.668 1.00 68.44 187 ASP A N 1
ATOM 1452 C CA . ASP A 1 187 ? 5.698 -1.420 -26.775 1.00 68.44 187 ASP A CA 1
ATOM 1453 C C . ASP A 1 187 ? 5.074 -2.709 -27.363 1.00 68.44 187 ASP A C 1
ATOM 1455 O O . ASP A 1 187 ? 5.627 -3.302 -28.296 1.00 68.44 187 ASP A O 1
ATOM 1459 N N . MET A 1 188 ? 3.908 -3.159 -26.864 1.00 63.53 188 MET A N 1
ATOM 1460 C CA . MET A 1 188 ? 3.176 -4.300 -27.433 1.00 63.53 188 MET A CA 1
ATOM 1461 C C . MET A 1 188 ? 2.755 -4.004 -28.871 1.00 63.53 188 MET A C 1
ATOM 1463 O O . MET A 1 188 ? 1.862 -3.199 -29.128 1.00 63.53 188 MET A O 1
ATOM 1467 N N . GLY A 1 189 ? 3.377 -4.705 -29.818 1.00 63.53 189 GLY A N 1
ATOM 1468 C CA . GLY A 1 189 ? 3.179 -4.505 -31.256 1.00 63.53 189 GLY A CA 1
ATOM 1469 C C . GLY A 1 189 ? 4.434 -4.024 -31.982 1.00 63.53 189 GLY A C 1
ATOM 1470 O O . GLY A 1 189 ? 4.454 -4.021 -33.213 1.00 63.53 189 GLY A O 1
ATOM 1471 N N . ALA A 1 190 ? 5.500 -3.679 -31.252 1.00 69.31 190 ALA A N 1
ATOM 1472 C CA . ALA A 1 190 ? 6.816 -3.467 -31.836 1.00 69.31 190 ALA A CA 1
ATOM 1473 C C . ALA A 1 190 ? 7.423 -4.801 -32.327 1.00 69.31 190 ALA A C 1
ATOM 1475 O O . ALA A 1 190 ? 7.235 -5.841 -31.690 1.00 69.31 190 ALA A O 1
ATOM 1476 N N . PRO A 1 191 ? 8.201 -4.797 -33.426 1.00 65.25 191 PRO A N 1
ATOM 1477 C CA . PRO A 1 191 ? 8.770 -6.014 -34.016 1.00 65.25 191 PRO A CA 1
ATOM 1478 C C . PRO A 1 191 ? 9.747 -6.780 -33.103 1.00 65.25 191 PRO A C 1
ATOM 1480 O O . PRO A 1 191 ? 10.045 -7.934 -33.391 1.00 65.25 191 PRO A O 1
ATOM 1483 N N . ASN A 1 192 ? 10.210 -6.172 -32.004 1.00 64.50 192 ASN A N 1
ATOM 1484 C CA . ASN A 1 192 ? 11.112 -6.779 -31.017 1.00 64.50 192 ASN A CA 1
ATOM 1485 C C . ASN A 1 192 ? 10.437 -7.054 -29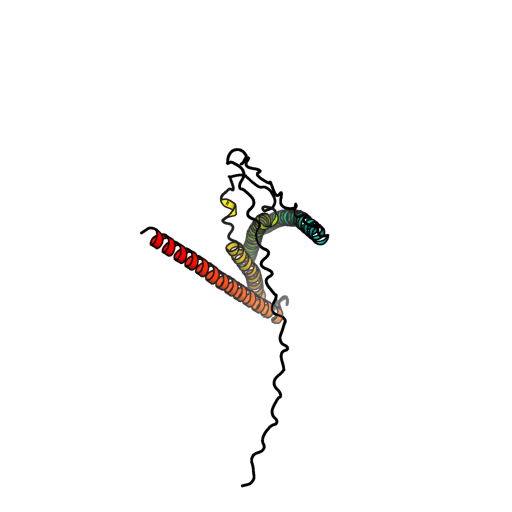.659 1.00 64.50 192 ASN A C 1
ATOM 1487 O O . ASN A 1 192 ? 11.134 -7.187 -28.659 1.00 64.50 192 ASN A O 1
ATOM 1491 N N . TYR A 1 193 ? 9.102 -7.102 -29.599 1.00 68.06 193 TYR A N 1
ATOM 1492 C CA . TYR A 1 193 ? 8.391 -7.367 -28.350 1.00 68.06 193 TYR A CA 1
ATOM 1493 C C . TYR A 1 193 ? 8.581 -8.823 -27.893 1.00 68.06 193 TYR A C 1
ATOM 1495 O O . TYR A 1 193 ? 8.221 -9.776 -28.581 1.00 68.06 193 TYR A O 1
ATOM 1503 N N . ASP A 1 194 ? 9.122 -8.978 -26.696 1.00 67.25 194 ASP A N 1
ATOM 1504 C CA . ASP A 1 194 ? 9.592 -10.201 -26.047 1.00 67.25 194 ASP A CA 1
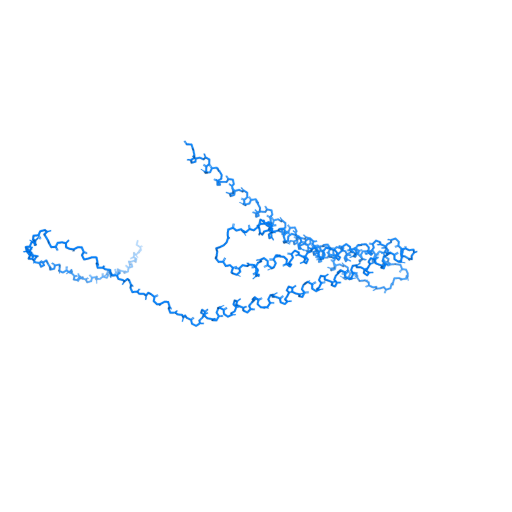ATOM 1505 C C . ASP A 1 194 ? 8.492 -10.974 -25.287 1.00 67.25 194 ASP A C 1
ATOM 1507 O O . ASP A 1 194 ? 8.758 -11.989 -24.643 1.00 67.25 194 ASP A O 1
ATOM 1511 N N . GLY A 1 195 ? 7.223 -10.565 -25.421 1.00 66.56 195 GLY A N 1
ATOM 1512 C CA . GLY A 1 195 ? 6.068 -11.373 -25.003 1.00 66.56 195 GLY A CA 1
ATOM 1513 C C . GLY A 1 195 ? 5.815 -11.430 -23.492 1.00 66.56 195 GLY A C 1
ATOM 1514 O O . GLY A 1 195 ? 5.085 -12.305 -23.033 1.00 66.56 195 GLY A O 1
ATOM 1515 N N . GLY A 1 196 ? 6.409 -10.527 -22.707 1.00 71.62 196 GLY A N 1
ATOM 1516 C CA . GLY A 1 196 ? 6.387 -10.597 -21.239 1.00 71.62 196 GLY A CA 1
ATOM 1517 C C . GLY A 1 196 ? 5.029 -10.337 -20.573 1.00 71.62 196 GLY A C 1
ATOM 1518 O O . GLY A 1 196 ? 4.815 -10.771 -19.443 1.00 71.62 196 GLY A O 1
ATOM 1519 N N . TYR A 1 197 ? 4.099 -9.659 -21.248 1.00 80.94 197 TYR A N 1
ATOM 1520 C CA . TYR A 1 197 ? 2.773 -9.351 -20.711 1.00 80.94 197 TYR A CA 1
ATOM 1521 C C . TYR A 1 197 ? 1.683 -9.858 -21.663 1.00 80.94 197 TYR A C 1
ATOM 1523 O O . TYR A 1 197 ? 1.824 -9.820 -22.883 1.00 80.94 197 TYR A O 1
ATOM 1531 N N . THR A 1 198 ? 0.577 -10.345 -21.104 1.00 84.56 198 THR A N 1
ATOM 1532 C CA . THR A 1 198 ? -0.574 -10.842 -21.870 1.00 84.56 198 THR A CA 1
ATOM 1533 C C . THR A 1 198 ? -1.782 -9.945 -21.650 1.00 84.56 198 THR A C 1
ATOM 1535 O O . THR A 1 198 ? -1.939 -9.363 -20.576 1.00 84.56 198 THR A O 1
ATOM 1538 N N . TRP A 1 199 ? -2.671 -9.870 -22.643 1.00 81.62 199 TRP A N 1
ATOM 1539 C CA . TRP A 1 199 ? -3.943 -9.150 -22.519 1.00 81.62 199 TRP A CA 1
ATOM 1540 C C . TRP A 1 199 ? -4.724 -9.560 -21.267 1.00 81.62 199 TRP A C 1
ATOM 1542 O O . TRP A 1 199 ? -5.174 -8.692 -20.523 1.00 81.62 199 TRP A O 1
ATOM 1552 N N . ASP A 1 200 ? -4.816 -10.865 -20.998 1.00 85.38 200 ASP A N 1
ATOM 1553 C CA . ASP A 1 200 ? -5.504 -11.389 -19.816 1.00 85.38 200 ASP A CA 1
ATOM 1554 C C . ASP A 1 200 ? -4.855 -10.912 -18.511 1.00 85.38 200 ASP A C 1
ATOM 1556 O O . ASP A 1 200 ? -5.553 -10.483 -17.593 1.00 85.38 200 ASP A O 1
ATOM 1560 N N . GLY A 1 201 ? -3.520 -10.941 -18.429 1.00 85.25 201 GLY A N 1
ATOM 1561 C CA . GLY A 1 201 ? -2.787 -10.510 -17.240 1.00 85.25 201 GLY A CA 1
ATOM 1562 C C . GLY A 1 201 ? -2.984 -9.023 -16.942 1.00 85.25 201 GLY A C 1
ATOM 1563 O O . GLY A 1 201 ? -3.315 -8.655 -15.814 1.00 85.25 201 GLY A O 1
ATOM 1564 N N . VAL A 1 202 ? -2.851 -8.171 -17.964 1.00 89.88 202 VAL A N 1
ATOM 1565 C CA . VAL A 1 202 ? -3.052 -6.720 -17.828 1.00 89.88 202 VAL A CA 1
ATOM 1566 C C . VAL A 1 202 ? -4.507 -6.404 -17.472 1.00 89.88 202 VAL A C 1
ATOM 1568 O O . VAL A 1 202 ? -4.758 -5.582 -16.591 1.00 89.88 202 VAL A O 1
ATOM 1571 N N . LEU A 1 203 ? -5.475 -7.080 -18.101 1.00 90.94 203 LEU A N 1
ATOM 1572 C CA . LEU A 1 203 ? -6.898 -6.875 -17.833 1.00 90.94 203 LEU A CA 1
ATOM 1573 C C . LEU A 1 203 ? -7.250 -7.223 -16.384 1.00 90.94 203 LEU A C 1
ATOM 1575 O O . LEU A 1 203 ? -7.864 -6.406 -15.697 1.00 90.94 203 LEU A O 1
ATOM 1579 N N . TRP A 1 204 ? -6.821 -8.385 -15.882 1.00 92.62 204 TRP A N 1
ATOM 1580 C CA . TRP A 1 204 ? -7.056 -8.765 -14.485 1.00 92.62 204 TRP A CA 1
ATOM 1581 C C . TRP A 1 204 ? -6.379 -7.817 -13.499 1.00 92.62 204 TRP A C 1
ATOM 1583 O O . TRP A 1 204 ? -6.958 -7.496 -12.461 1.00 92.62 204 TRP A O 1
ATOM 1593 N N . GLN A 1 205 ? -5.193 -7.312 -13.833 1.00 92.31 205 GLN A N 1
ATOM 1594 C CA . GLN A 1 205 ? -4.502 -6.322 -13.018 1.00 92.31 205 GLN A CA 1
ATOM 1595 C C . GLN A 1 205 ? -5.293 -5.006 -12.913 1.00 92.31 205 GLN A C 1
ATOM 1597 O O . GLN A 1 205 ? -5.440 -4.470 -11.812 1.00 92.31 205 GLN A O 1
ATOM 1602 N N . VAL A 1 206 ? -5.860 -4.514 -14.022 1.00 93.81 206 VAL A N 1
ATOM 1603 C CA . VAL A 1 206 ? -6.745 -3.333 -14.028 1.00 93.81 206 VAL A CA 1
ATOM 1604 C C . VAL A 1 206 ? -8.018 -3.602 -13.222 1.00 93.81 206 VAL A C 1
ATOM 1606 O O . VAL A 1 206 ? -8.394 -2.784 -12.385 1.00 93.81 206 VAL A O 1
ATOM 1609 N N . VAL A 1 207 ? -8.655 -4.762 -13.414 1.00 95.94 207 VAL A N 1
ATOM 1610 C CA . VAL A 1 207 ? -9.880 -5.144 -12.691 1.00 95.94 207 VAL A CA 1
ATOM 1611 C C . VAL A 1 207 ? -9.642 -5.177 -11.180 1.00 95.94 207 VAL A C 1
ATOM 1613 O O . VAL A 1 207 ? -10.408 -4.575 -10.427 1.00 95.94 207 VAL A O 1
ATOM 1616 N N . ILE A 1 208 ? -8.566 -5.822 -10.723 1.00 93.50 208 ILE A N 1
ATOM 1617 C CA . ILE A 1 208 ? -8.207 -5.880 -9.298 1.00 93.50 208 ILE A CA 1
ATOM 1618 C C . ILE A 1 208 ? -7.933 -4.473 -8.756 1.00 93.50 208 ILE A C 1
ATOM 1620 O O . ILE A 1 208 ? -8.383 -4.136 -7.659 1.00 93.50 208 ILE A O 1
ATOM 1624 N N . HIS A 1 209 ? -7.253 -3.624 -9.529 1.00 94.31 209 HIS A N 1
ATOM 1625 C CA . HIS A 1 209 ? -6.990 -2.251 -9.115 1.00 94.31 209 HIS A CA 1
ATOM 1626 C C . HIS A 1 209 ? -8.281 -1.440 -8.931 1.00 94.31 209 HIS A C 1
ATOM 1628 O O . HIS A 1 209 ? -8.456 -0.768 -7.912 1.00 94.31 209 HIS A O 1
ATOM 1634 N N . CYS A 1 210 ? -9.234 -1.564 -9.858 1.00 94.38 210 CYS A N 1
ATOM 1635 C CA . CYS A 1 210 ? -10.558 -0.962 -9.718 1.00 94.38 210 CYS A CA 1
ATOM 1636 C C . CYS A 1 210 ? -11.283 -1.459 -8.455 1.00 94.38 210 CYS A C 1
ATOM 1638 O O . CYS A 1 210 ? -11.886 -0.654 -7.746 1.00 94.38 210 CYS A O 1
ATOM 1640 N N . VAL A 1 211 ? -11.184 -2.751 -8.121 1.00 95.06 211 VAL A N 1
ATOM 1641 C CA . VAL A 1 211 ? -11.762 -3.310 -6.883 1.00 95.06 211 VAL A CA 1
ATOM 1642 C C . VAL A 1 211 ? -11.127 -2.696 -5.630 1.00 95.06 211 VAL A C 1
ATOM 1644 O O . VAL A 1 211 ? -11.847 -2.381 -4.678 1.00 95.06 211 VAL A O 1
ATOM 1647 N N . PHE A 1 212 ? -9.808 -2.478 -5.613 1.00 92.19 212 PHE A N 1
ATOM 1648 C CA . PHE A 1 212 ? -9.139 -1.801 -4.497 1.00 92.19 212 PHE A CA 1
ATOM 1649 C C . PHE A 1 212 ? -9.569 -0.341 -4.349 1.00 92.19 212 PHE A C 1
ATOM 1651 O O . PHE A 1 212 ? -9.848 0.090 -3.229 1.00 92.19 212 PHE A O 1
ATOM 1658 N N . ILE A 1 213 ? -9.703 0.400 -5.454 1.00 90.62 213 ILE A N 1
ATOM 1659 C CA . ILE A 1 213 ? -10.221 1.776 -5.425 1.00 90.62 213 ILE A CA 1
ATOM 1660 C C . ILE A 1 213 ? -11.645 1.796 -4.858 1.00 90.62 213 ILE A C 1
ATOM 1662 O O . ILE A 1 213 ? -11.926 2.559 -3.934 1.00 90.62 213 ILE A O 1
ATOM 1666 N N . LEU A 1 214 ? -12.532 0.924 -5.349 1.00 93.62 214 LEU A N 1
ATOM 1667 C CA . LEU A 1 214 ? -13.912 0.837 -4.861 1.00 93.62 214 LEU A CA 1
ATOM 1668 C C . LEU A 1 214 ? -13.972 0.484 -3.370 1.00 93.62 214 LEU A C 1
ATOM 1670 O O . LEU A 1 214 ? -14.755 1.068 -2.621 1.00 93.62 214 LEU A O 1
ATOM 1674 N N . SER A 1 215 ? -13.108 -0.425 -2.920 1.00 90.12 215 SER A N 1
ATOM 1675 C CA . SER A 1 215 ? -13.010 -0.827 -1.516 1.00 90.12 215 SER A CA 1
ATOM 1676 C C . SER A 1 215 ? -12.534 0.322 -0.622 1.00 90.12 215 SER A C 1
ATOM 1678 O O . SER A 1 215 ? -13.064 0.525 0.470 1.00 90.12 215 SER A O 1
ATOM 1680 N N . ALA A 1 216 ? -11.584 1.129 -1.089 1.00 86.12 216 ALA A N 1
ATOM 1681 C CA . ALA A 1 216 ? -11.126 2.305 -0.361 1.00 86.12 216 ALA A CA 1
ATOM 1682 C C . ALA A 1 216 ? -12.164 3.430 -0.331 1.00 86.12 216 ALA A C 1
ATOM 1684 O O . ALA A 1 216 ? -12.333 4.077 0.701 1.00 86.12 216 ALA A O 1
ATOM 1685 N N . MET A 1 217 ? -12.903 3.632 -1.425 1.00 88.12 217 MET A N 1
ATOM 1686 C CA . MET A 1 217 ? -14.039 4.554 -1.453 1.00 88.12 217 MET A CA 1
ATOM 1687 C C . MET A 1 217 ? -15.116 4.133 -0.450 1.00 88.12 217 MET A C 1
ATOM 1689 O O . MET A 1 217 ? -15.626 4.977 0.285 1.00 88.12 217 MET A O 1
ATOM 1693 N N . ALA A 1 218 ? -15.426 2.835 -0.372 1.00 88.06 218 ALA A N 1
ATOM 1694 C CA . ALA A 1 218 ? -16.351 2.303 0.624 1.00 88.06 218 ALA A CA 1
ATOM 1695 C C . ALA A 1 218 ? -15.836 2.530 2.055 1.00 88.06 218 ALA A C 1
ATOM 1697 O O . ALA A 1 218 ? -16.598 2.971 2.915 1.00 88.06 218 ALA A O 1
ATOM 1698 N N . LEU A 1 219 ? -14.541 2.306 2.305 1.00 85.25 219 LEU A N 1
ATOM 1699 C CA . LEU A 1 219 ? -13.931 2.539 3.615 1.00 85.25 219 LEU A CA 1
ATOM 1700 C C . LEU A 1 219 ? -13.984 4.020 4.020 1.00 85.25 219 LEU A C 1
ATOM 1702 O O . LEU A 1 219 ? -14.390 4.328 5.137 1.00 85.25 219 LEU A O 1
ATOM 1706 N N . ALA A 1 220 ? -13.654 4.933 3.103 1.00 82.44 220 ALA A N 1
ATOM 1707 C CA . ALA A 1 220 ? -13.753 6.376 3.324 1.00 82.44 220 ALA A CA 1
ATOM 1708 C C . ALA A 1 220 ? -15.206 6.834 3.550 1.00 82.44 220 ALA A C 1
ATOM 1710 O O . ALA A 1 220 ? -15.467 7.757 4.321 1.00 82.44 220 ALA A O 1
ATOM 1711 N N . TRP A 1 221 ? -16.172 6.185 2.895 1.00 87.06 221 TRP A N 1
ATOM 1712 C CA . TRP A 1 221 ? -17.591 6.468 3.091 1.00 87.06 221 TRP A CA 1
ATOM 1713 C C . TRP A 1 221 ? -18.080 6.037 4.478 1.00 87.06 221 TRP A C 1
ATOM 1715 O O . TRP A 1 221 ? -18.728 6.824 5.169 1.00 87.06 221 TRP A O 1
ATOM 1725 N N . ILE A 1 222 ? -17.761 4.805 4.893 1.00 84.69 222 ILE A N 1
ATOM 1726 C CA . ILE A 1 222 ? -18.082 4.278 6.231 1.00 84.69 222 ILE A CA 1
ATOM 1727 C C . ILE A 1 222 ? -17.484 5.187 7.298 1.00 84.69 222 ILE A C 1
ATOM 1729 O O . ILE A 1 222 ? -18.162 5.571 8.252 1.00 84.69 222 ILE A O 1
ATOM 1733 N N . ASP A 1 223 ? -16.232 5.576 7.091 1.00 81.69 223 ASP A N 1
ATOM 1734 C CA . ASP A 1 223 ? -15.534 6.472 7.984 1.00 81.69 223 ASP A CA 1
ATOM 1735 C C . ASP A 1 223 ? -16.227 7.842 8.114 1.00 81.69 223 ASP A C 1
ATOM 1737 O O . ASP A 1 223 ? -16.567 8.294 9.209 1.00 81.69 223 ASP A O 1
ATOM 1741 N N . LYS A 1 224 ? -16.549 8.481 6.986 1.00 82.00 224 LYS A N 1
ATOM 1742 C CA . LYS A 1 224 ? -17.266 9.762 6.973 1.00 82.00 224 LYS A CA 1
ATOM 1743 C C . LYS A 1 224 ? -18.594 9.699 7.734 1.00 82.00 224 LYS A C 1
ATOM 1745 O O . LYS A 1 224 ? -18.948 10.667 8.407 1.00 82.00 224 LYS A O 1
ATOM 1750 N N . ILE A 1 225 ? -19.341 8.597 7.621 1.00 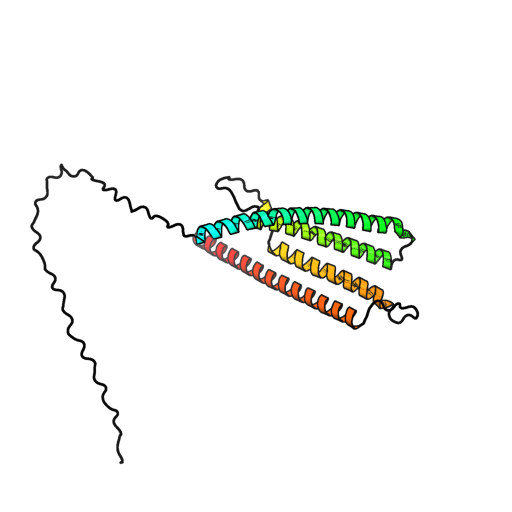83.25 225 ILE A N 1
ATOM 1751 C CA . ILE A 1 225 ? -20.587 8.405 8.381 1.00 83.25 225 ILE A CA 1
ATOM 1752 C C . ILE A 1 225 ? -20.285 8.295 9.878 1.00 83.25 225 ILE A C 1
ATOM 1754 O O . ILE A 1 225 ? -20.938 8.962 10.678 1.00 83.25 225 ILE A O 1
ATOM 1758 N N . SER A 1 226 ? -19.277 7.505 10.253 1.00 80.38 226 SER A N 1
ATOM 1759 C CA . SER A 1 226 ? -18.866 7.337 11.650 1.00 80.38 226 SER A CA 1
ATOM 1760 C C . SER A 1 226 ? -18.454 8.665 12.294 1.00 80.38 226 SER A C 1
ATOM 1762 O O . SER A 1 226 ? -18.851 8.953 13.422 1.00 80.38 226 SER A O 1
ATOM 1764 N N . HIS A 1 227 ? -17.695 9.501 11.580 1.00 77.81 227 HIS A N 1
ATOM 1765 C CA . HIS A 1 227 ? -17.276 10.812 12.076 1.00 77.81 227 HIS A CA 1
ATOM 1766 C C . HIS A 1 227 ? -18.444 11.799 12.223 1.00 77.81 227 HIS A C 1
ATOM 1768 O O . HIS A 1 227 ? -18.489 12.535 13.207 1.00 77.81 227 HIS A O 1
ATOM 1774 N N . LYS A 1 228 ? -19.418 11.792 11.302 1.00 80.62 228 LYS A N 1
ATOM 1775 C CA . LYS A 1 228 ? -20.630 12.622 11.419 1.00 80.62 228 LYS A CA 1
ATOM 1776 C C . LYS A 1 228 ? -21.485 12.245 12.628 1.00 80.62 228 LYS A C 1
ATOM 1778 O O . LYS A 1 228 ? -21.872 13.132 13.380 1.00 80.62 228 LYS A O 1
ATOM 1783 N N . ALA A 1 229 ? -21.704 10.949 12.852 1.00 78.25 229 ALA A N 1
ATOM 1784 C CA . ALA A 1 229 ? -22.479 10.464 13.994 1.00 78.25 229 ALA A CA 1
ATOM 1785 C C . ALA A 1 229 ? -21.856 10.875 15.343 1.00 78.25 229 ALA A C 1
ATOM 1787 O O . ALA A 1 229 ? -22.571 11.229 16.276 1.00 78.25 229 ALA A O 1
ATOM 1788 N N . HIS A 1 230 ? -20.520 10.885 15.443 1.00 77.88 230 HIS A N 1
ATOM 1789 C CA . HIS A 1 230 ? -19.822 11.355 16.643 1.00 77.88 230 HIS A CA 1
ATOM 1790 C C . HIS A 1 230 ? -20.000 12.866 16.875 1.00 77.88 230 HIS A C 1
ATOM 1792 O O . HIS A 1 230 ? -20.181 13.294 18.012 1.00 77.88 230 HIS A O 1
ATOM 1798 N N . LEU A 1 231 ? -19.958 13.685 15.818 1.00 76.81 231 LEU A N 1
ATOM 1799 C CA . LEU A 1 231 ? -20.164 15.136 15.927 1.00 76.81 231 LEU A CA 1
ATOM 1800 C C . LEU A 1 231 ? -21.600 15.481 16.346 1.00 76.81 231 LEU A C 1
ATOM 1802 O O . LEU A 1 231 ? -21.793 16.329 17.212 1.00 76.81 231 LEU A O 1
ATOM 1806 N N . GLU A 1 232 ? -22.593 14.790 15.782 1.00 81.19 232 GLU A N 1
ATOM 1807 C CA . GLU A 1 232 ? -24.005 14.964 16.147 1.00 81.19 232 GLU A CA 1
ATOM 1808 C C . GLU A 1 232 ? -24.267 14.578 17.613 1.00 81.19 232 GLU A C 1
ATOM 1810 O O . GLU A 1 232 ? -24.978 15.294 18.318 1.00 81.19 232 GLU A O 1
ATOM 1815 N N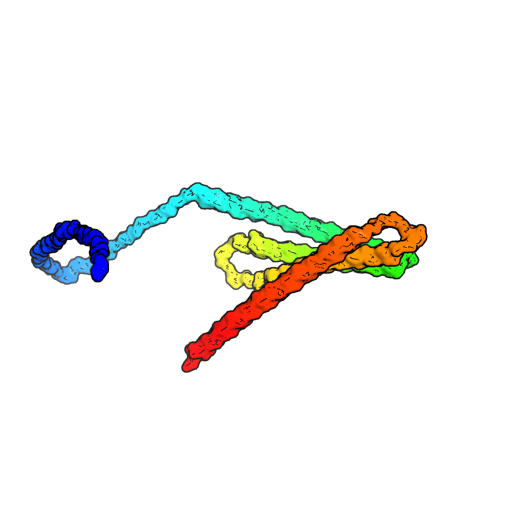 . ALA A 1 233 ? -23.637 13.505 18.107 1.00 76.31 233 ALA A N 1
ATOM 1816 C CA . ALA A 1 233 ? -23.744 13.087 19.506 1.00 76.31 233 ALA A CA 1
ATOM 1817 C C . ALA A 1 233 ? -23.120 14.098 20.487 1.00 76.31 233 ALA A C 1
ATOM 1819 O O . ALA A 1 233 ? -23.709 14.388 21.527 1.00 76.31 233 ALA A O 1
ATOM 1820 N N . VAL A 1 234 ? -21.953 14.663 20.153 1.00 76.88 234 VAL A N 1
ATOM 1821 C CA . VAL A 1 234 ? -21.305 15.701 20.975 1.00 76.88 234 VAL A CA 1
ATOM 1822 C C . VAL A 1 234 ? -22.163 16.963 21.022 1.00 76.88 234 VAL A C 1
ATOM 1824 O O . VAL A 1 234 ? -22.367 17.527 22.095 1.00 76.88 234 VAL A O 1
ATOM 1827 N N . GLN A 1 235 ? -22.712 17.385 19.881 1.00 82.19 235 GLN A N 1
ATOM 1828 C CA . GLN A 1 235 ? -23.526 18.593 19.817 1.00 82.19 235 GLN A CA 1
ATOM 1829 C C . GLN A 1 235 ? -24.845 18.445 20.588 1.00 82.19 235 GLN A C 1
ATOM 1831 O O . GLN A 1 235 ? -25.233 19.370 21.298 1.00 82.19 235 GLN A O 1
ATOM 1836 N N . ALA A 1 236 ? -25.492 17.278 20.530 1.00 76.56 236 ALA A N 1
ATOM 1837 C CA . ALA A 1 236 ? -26.677 16.994 21.337 1.00 76.56 236 ALA A CA 1
ATOM 1838 C C . ALA A 1 236 ? -26.392 17.092 22.848 1.00 76.56 236 ALA A C 1
ATOM 1840 O O . ALA A 1 236 ? -27.176 17.693 23.575 1.00 76.56 236 ALA A O 1
ATOM 1841 N N . HIS A 1 237 ? -25.241 16.584 23.303 1.00 75.69 237 HIS A N 1
ATOM 1842 C CA . HIS A 1 237 ? -24.851 16.642 24.714 1.00 75.69 237 HIS A CA 1
ATOM 1843 C C . HIS A 1 237 ? -24.573 18.078 25.187 1.00 75.69 237 HIS A C 1
ATOM 1845 O O . HIS A 1 237 ? -25.030 18.477 26.252 1.00 75.69 237 HIS A O 1
ATOM 1851 N N . THR A 1 238 ? -23.893 18.892 24.368 1.00 79.19 238 THR A N 1
ATOM 1852 C CA . THR A 1 238 ? -23.607 20.298 24.716 1.00 79.19 238 THR A CA 1
ATOM 1853 C C . THR A 1 238 ? -24.855 21.174 24.815 1.00 79.19 238 THR A C 1
ATOM 1855 O O . THR A 1 238 ? -24.854 22.159 25.549 1.00 79.19 238 THR A O 1
ATOM 1858 N N . LEU A 1 239 ? -25.912 20.841 24.069 1.00 80.69 239 LEU A N 1
ATOM 1859 C CA . LEU A 1 239 ? -27.169 21.584 24.113 1.00 80.69 239 LEU A CA 1
ATOM 1860 C C . LEU A 1 239 ? -27.988 21.236 25.361 1.00 80.69 239 LEU A C 1
ATOM 1862 O O . LEU A 1 239 ? -28.587 22.137 25.936 1.00 80.69 239 LEU A O 1
ATOM 1866 N N . ASP A 1 240 ? -27.968 19.978 25.810 1.00 75.38 240 ASP A N 1
ATOM 1867 C CA . ASP A 1 240 ? -28.583 19.580 27.085 1.00 75.38 240 ASP A CA 1
ATOM 1868 C C . ASP A 1 240 ? -27.880 20.258 28.274 1.00 75.38 240 ASP A C 1
ATOM 1870 O O . ASP A 1 240 ? -28.543 20.821 29.143 1.00 75.38 240 ASP A O 1
ATOM 1874 N N . ASP A 1 241 ? -26.542 20.292 28.280 1.00 73.31 241 ASP A N 1
ATOM 1875 C CA . ASP A 1 241 ? -25.771 20.929 29.357 1.00 73.31 241 ASP A CA 1
ATOM 1876 C C . ASP A 1 241 ? -26.020 22.447 29.432 1.00 73.31 241 ASP A C 1
ATOM 1878 O O . ASP A 1 241 ? -26.131 23.001 30.525 1.00 73.31 241 ASP A O 1
ATOM 1882 N N . ALA A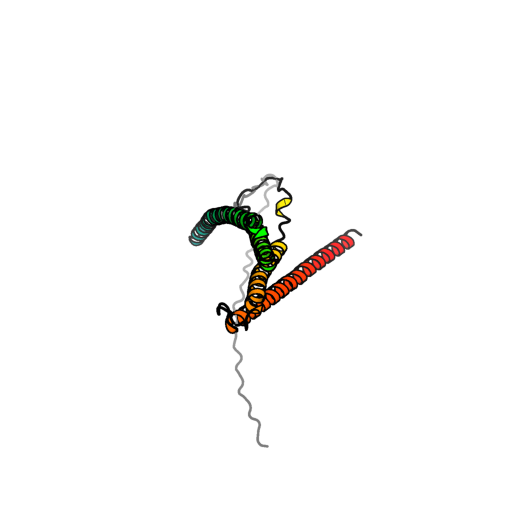 1 242 ? -26.167 23.120 28.285 1.00 70.19 242 ALA A N 1
ATOM 1883 C CA . ALA A 1 242 ? -26.478 24.550 28.231 1.00 70.19 242 ALA A CA 1
ATOM 1884 C C . ALA A 1 242 ? -27.903 24.878 28.714 1.00 70.19 242 ALA A C 1
ATOM 1886 O O . ALA A 1 242 ? -28.133 25.960 29.246 1.00 70.19 242 ALA A O 1
ATOM 1887 N N . VAL A 1 243 ? -28.854 23.954 28.546 1.00 69.06 243 VAL A N 1
ATOM 1888 C CA . VAL A 1 243 ? -30.253 24.122 28.975 1.00 69.06 243 VAL A CA 1
ATOM 1889 C C . VAL A 1 243 ? -30.436 23.856 30.474 1.00 69.06 243 VAL A C 1
ATOM 1891 O O . VAL A 1 243 ? -31.363 24.387 31.073 1.00 69.06 243 VAL A O 1
ATOM 1894 N N . VAL A 1 244 ? -29.567 23.058 31.103 1.00 67.88 244 VAL A N 1
ATOM 1895 C CA . VAL A 1 244 ? -29.649 22.733 32.542 1.00 67.88 244 VAL A CA 1
ATOM 1896 C C . VAL A 1 244 ? -29.038 23.824 33.438 1.00 67.88 244 VAL A C 1
ATOM 1898 O O . VAL A 1 244 ? -29.315 23.858 34.637 1.00 67.88 244 VAL A O 1
ATOM 1901 N N . THR A 1 245 ? -28.207 24.716 32.890 1.00 65.31 245 THR A N 1
ATOM 1902 C CA . THR A 1 245 ? -27.513 25.771 33.655 1.00 65.31 245 THR A CA 1
ATOM 1903 C C . THR A 1 245 ? -28.229 27.128 33.728 1.00 65.31 245 THR A C 1
ATOM 1905 O O . THR A 1 245 ? -27.716 28.008 34.420 1.00 65.31 245 THR A O 1
ATOM 1908 N N . ASP A 1 246 ? -29.384 27.287 33.073 1.00 46.16 246 ASP A N 1
ATOM 1909 C CA . ASP A 1 246 ? -30.274 28.468 33.143 1.00 46.16 246 ASP A CA 1
ATOM 1910 C C . ASP A 1 246 ? -31.540 28.177 33.976 1.00 46.16 246 ASP A C 1
ATOM 1912 O O . ASP A 1 246 ? -32.009 29.097 34.690 1.00 46.16 246 ASP A O 1
#

Radius of gyration: 38.58 Å; chains: 1; bounding box: 112×58×116 Å

Organism: NCBI:txid393267

InterPro domains:
  IPR005134 Uncharacterised protein family UPF0114 [PF03350] (66-182)
  IPR020761 Uncharacterised protein family UPF0114, bacteria [MF_00143] (62-230)
  IPR020761 Uncharacterised protein family UPF0114, bacteria [PTHR38596] (64-230)
  IPR020761 Uncharacterised protein family UPF0114, bacteria [TIGR00645] (65-229)

pLDDT: mean 74.01, std 14.8, range [45.84, 96.62]

Secondary structure (DSSP, 8-state):
--PPPPPP-PPPP----PPP----------PPPPPGGG--------PPP-------HHHHHHHHHHHHHHHHHHHHHHHHHHHHHHHHHHHHHHHHHHHHTTTTS-HHHHHHHHHHHHHHHHHHHHHHHHHHHHIIIIITTS--S--S---GGGS---HHHHHHHHHHHHHHHHHHHHHHHHHHHTTTTSTT------HHHHHHHHHHHHHHHHHHHHHHHHHHHHHHHHHHHHHHHHHHHHHH--

Sequence (246 aa):
MPPHQRHPERAAPSFGCADSPRISVRSVALVPLPPFSELEPRVSIVTPPTRQFRKSPASTALGYTIFFSRWLQAPLYLGLIVAQGVYVVLFMRELWHLITHLETLTETGVMLLVLGLIDVVMIANLLIMVIIGGYETFVSKINLDGHPDQPEWLSHVNANVLKVKLAMAIIGISSIHLLKTFIAVGDMGAPNYDGGYTWDGVLWQVVIHCVFILSAMALAWIDKISHKAHLEAVQAHTLDDAVVTD